Protein 6UKF (pdb70)

B-factor: mean 19.51, std 11.32, range [7.14, 78.08]

Solvent-accessible surface area: 14332 Å² total; per-residue (Å²): 136,76,140,108,90,8,18,81,84,0,16,81,51,0,29,100,60,48,31,132,87,10,18,83,175,75,181,70,89,63,74,26,7,56,0,53,6,62,20,145,35,77,2,60,0,22,10,30,50,38,146,25,82,0,19,66,3,28,0,68,25,42,128,84,112,148,61,5,58,33,12,131,170,31,153,23,146,70,12,71,52,0,100,96,0,30,112,46,0,25,131,51,17,85,94,11,8,131,58,47,100,170,21,96,107,3,93,36,83,75,66,14,5,7,48,1,0,30,73,34,14,113,72,24,61,1,91,9,0,0,0,13,99,74,108,33,6,1,0,4,5,86,53,0,62,61,0,1,69,14,44,1,31,7,59,30,75,77,55,62,63,119,144,7,52,84,141,2,29,75,30,0,80,120,5,0,106,113,53,60,13,78,72,91,29,60,56,72,31,0,72,27,155,68,151,5,102,74,92,161,16,71,21,109,126,49,58,0,20,0,70,60,36,120,69,20,25,96,6,42,4,24,18,98,60,110,70,1,3,0,12,0,47,6,37,18,54,161,123,24,48,128,156,26,44,97,73,2,54,152,38,0,67,53,12,33,90,148

Nearest PDB structures (foldseek):
  6ukh-assembly1_X  TM=9.811E-01  e=8.737E-48  Haemophilus parahaemolyticus
  3prb-assembly1_A  TM=3.326E-01  e=2.145E+00  Methanocaldococcus jannaschii
  7vgk-assembly2_F  TM=1.857E-01  e=3.018E+00  Lacticaseibacillus rhamnosus
  4mlo-assembly1_A  TM=2.656E-01  e=9.974E+00  Vibrio cholerae
  4fah-assembly1_A  TM=1.376E-01  e=8.901E+00  Pseudaminobacter salicylatoxidans

Foldseek 3Di:
DDVVVQVVVVQVCCCVPPNNQWDQDDDDDDLAERIWRHDPLIFGEHEDEQKHWQDKFFWDQDVVLQFTDGDPPTDDDDDVLNVVQRVQCSVVSVVPVPAAQVWDWRPDPQVSVLVVRLVSNVSSRHQWYWYDPPHIFIFGSVCVVLWKRKTKTKHWDFDFKAFDDPVCVVFVVVQCVVVVFDWDDDHQWIAGPDDQAQNWTDGPPWIKGWHDDDHTITIITGGPDTTIMIIMIIGTDPDRDVVNRVVRVVVVVVSSVD

Radius of gyration: 21.95 Å; Cα contacts (8 Å, |Δi|>4): 478; chains: 1; bounding box: 61×45×46 Å

Structure (mmCIF, N/CA/C/O backbone):
data_6UKF
#
_entry.id   6UKF
#
_cell.length_a   61.018
_cell.length_b   37.317
_cell.length_c   69.027
_cell.angle_alpha   90.000
_cell.angle_beta   109.768
_cell.angle_gamma   90.000
#
_symmetry.space_group_name_H-M   'P 1 21 1'
#
loop_
_entity.id
_entity.type
_entity.pdbx_description
1 polymer 'HhaI Restriction Endonuclease'
2 polymer "DNA (5'-D(*TP*CP*CP*AP*AP*GP*CP*GP*CP*AP*AP*CP*G)-3')"
3 polymer "DNA (5'-D(*CP*GP*(5IT)P*TP*GP*CP*GP*CP*TP*(5IT)P*GP*GP*A)-3')"
4 non-polymer 1,2-ETHANEDIOL
5 non-polymer 'ACETATE ION'
6 non-polymer 'PHOSPHATE ION'
7 non-polymer 'CALCIUM ION'
8 water water
#
loop_
_atom_site.group_PDB
_atom_site.id
_atom_site.type_symbol
_atom_site.label_atom_id
_atom_site.label_alt_id
_atom_site.label_comp_id
_atom_site.label_asym_id
_atom_site.label_entity_id
_atom_site.label_seq_id
_atom_site.pdbx_PDB_ins_code
_atom_site.Cartn_x
_atom_site.Cartn_y
_atom_site.Cartn_z
_atom_site.occupancy
_atom_site.B_iso_or_equiv
_atom_site.auth_seq_id
_atom_site.auth_comp_id
_atom_site.auth_asym_id
_atom_site.auth_atom_id
_atom_site.pdbx_PDB_model_num
ATOM 1 N N . MET A 1 1 ? 3.50900 -8.26100 -2.21300 1.000 21.55483 1 MET X N 1
ATOM 2 C CA . MET A 1 1 ? 3.00900 -9.35500 -1.33100 1.000 19.28205 1 MET X CA 1
ATOM 3 C C . MET A 1 1 ? 2.98800 -8.85100 0.10600 1.000 16.72211 1 MET X C 1
ATOM 4 O O . MET A 1 1 ? 3.61700 -7.83900 0.41700 1.000 19.19083 1 MET X O 1
ATOM 20 N N . ASN A 1 2 ? 2.26700 -9.55000 0.98100 1.000 15.09140 2 ASN X N 1
ATOM 21 C CA . ASN A 1 2 ? 2.23000 -9.18100 2.38700 1.000 13.62654 2 ASN X CA 1
ATOM 22 C C . ASN A 1 2 ? 3.37500 -9.87200 3.12600 1.000 12.06457 2 ASN X C 1
ATOM 23 O O . ASN A 1 2 ? 4.12200 -10.67500 2.56100 1.000 11.79888 2 ASN X O 1
ATOM 34 N N . TRP A 1 3 ? 3.52100 -9.55900 4.41300 1.000 11.00113 3 TRP X N 1
ATOM 35 C CA . TRP A 1 3 ? 4.69500 -10.03300 5.13500 1.000 10.75487 3 TRP X CA 1
ATOM 36 C C . TRP A 1 3 ? 4.66200 -11.54000 5.35500 1.000 10.38401 3 TRP X C 1
ATOM 37 O O . TRP A 1 3 ? 5.72000 -12.17300 5.42500 1.000 10.97333 3 TRP X O 1
ATOM 58 N N . LYS A 1 4 ? 3.47300 -12.13600 5.46300 1.000 11.08367 4 LYS X N 1
ATOM 59 C CA . LYS A 1 4 ? 3.40300 -13.58800 5.60300 1.000 12.25262 4 LYS X CA 1
ATOM 60 C C . LYS A 1 4 ? 3.87400 -14.27500 4.32800 1.000 11.40265 4 LYS X C 1
ATOM 61 O O . LYS A 1 4 ? 4.65400 -15.23300 4.37600 1.000 13.37781 4 LYS X O 1
ATOM 74 N N . GLU A 1 5 ? 3.41200 -13.79000 3.17400 1.000 12.06952 5 GLU X N 1
ATOM 75 C CA . GLU A 1 5 ? 3.88200 -14.32000 1.89900 1.000 12.03223 5 GLU X CA 1
ATOM 76 C C . GLU A 1 5 ? 5.37800 -14.08800 1.73400 1.000 11.40933 5 GLU X C 1
ATOM 77 O O . GLU A 1 5 ? 6.08900 -14.93300 1.17700 1.000 12.16431 5 GLU X O 1
ATOM 90 N N . PHE A 1 6 ? 5.87200 -12.94700 2.21800 1.000 11.14682 6 PHE X N 1
ATOM 91 C CA . PHE A 1 6 ? 7.29600 -12.64900 2.11500 1.000 11.41352 6 PHE X CA 1
ATOM 92 C C . PHE A 1 6 ? 8.13100 -13.64800 2.90500 1.000 11.10426 6 PHE X C 1
ATOM 93 O O . PHE A 1 6 ? 9.18500 -14.09500 2.43900 1.000 11.42008 6 PHE X O 1
ATOM 110 N N . GLU A 1 7 ? 7.68400 -14.00400 4.10900 1.000 10.97429 7 GLU X N 1
ATOM 111 C CA . GLU A 1 7 ? 8.44400 -14.95500 4.91400 1.000 11.74312 7 GLU X CA 1
ATOM 112 C C . GLU A 1 7 ? 8.48000 -16.33100 4.25700 1.000 11.12143 7 GLU X C 1
ATOM 113 O O . GLU A 1 7 ? 9.51500 -17.00600 4.27600 1.000 12.07275 7 GLU X O 1
ATOM 126 N N . VAL A 1 8 ? 7.37000 -16.75400 3.64900 1.000 11.51302 8 VAL X N 1
ATOM 127 C CA . VAL A 1 8 ? 7.36500 -18.01600 2.91000 1.000 11.84574 8 VAL X CA 1
ATOM 128 C C . VAL A 1 8 ? 8.30800 -17.93100 1.71300 1.000 11.46811 8 VAL X C 1
ATOM 129 O O . VAL A 1 8 ? 9.04600 -18.87700 1.41100 1.000 11.73266 8 VAL X O 1
ATOM 142 N N . PHE A 1 9 ? 8.27700 -16.79900 1.00600 1.000 10.77475 9 PHE X N 1
ATOM 143 C CA . PHE A 1 9 ? 9.19000 -16.53800 -0.10600 1.000 11.23976 9 PHE X CA 1
ATOM 144 C C . PHE A 1 9 ? 10.64300 -16.70600 0.32700 1.000 10.32274 9 PHE X C 1
ATOM 145 O O . PHE A 1 9 ? 11.44400 -17.34000 -0.37300 1.000 12.08168 9 PHE X O 1
ATOM 162 N N . CYS A 1 10 ? 10.99300 -16.17400 1.49800 1.000 10.92003 10 CYS X N 1
ATOM 163 C CA . CYS A 1 10 ? 12.36500 -16.27600 1.98800 1.000 10.30730 10 CYS X CA 1
ATOM 164 C C . CYS A 1 10 ? 12.72400 -17.71200 2.35600 1.000 10.13887 10 CYS X C 1
ATOM 165 O O . CYS A 1 10 ? 13.81400 -18.19200 2.02500 1.000 10.72141 10 CYS X O 1
ATOM 173 N N . VAL A 1 11 ? 11.83000 -18.40600 3.06500 1.000 10.56973 11 VAL X N 1
ATOM 174 C CA . VAL A 1 11 ? 12.12100 -19.77700 3.48500 1.000 11.39022 11 VAL X CA 1
ATOM 175 C C . VAL A 1 11 ? 12.26200 -20.68300 2.27100 1.000 11.57940 11 VAL X C 1
ATOM 176 O O . VAL A 1 11 ? 13.15600 -21.53700 2.21100 1.000 11.64644 11 VAL X O 1
ATOM 189 N N . THR A 1 12 ? 11.37800 -20.51500 1.28700 1.000 12.13762 12 THR X N 1
ATOM 190 C CA . THR A 1 12 ? 11.45500 -21.32100 0.07500 1.000 12.06619 12 THR X CA 1
ATOM 191 C C . THR A 1 12 ? 12.78400 -21.10900 -0.63500 1.000 11.66503 12 THR X C 1
ATOM 192 O O . THR A 1 12 ? 13.40900 -22.06700 -1.10600 1.000 12.22606 12 THR X O 1
ATOM 203 N N . TYR A 1 13 ? 13.23500 -19.85700 -0.71600 1.000 11.29539 13 TYR X N 1
ATOM 204 C CA . TYR A 1 13 ? 14.51900 -19.57000 -1.34300 1.000 11.21213 13 TYR X CA 1
ATOM 205 C C . TYR A 1 13 ? 15.65700 -20.25300 -0.59800 1.000 10.44897 13 TYR X C 1
ATOM 206 O O . TYR A 1 13 ? 16.54200 -20.86200 -1.21100 1.000 10.81139 13 TYR X O 1
ATOM 224 N N . LEU A 1 14 ? 15.66200 -20.14800 0.73100 1.000 9.94545 14 LEU X N 1
ATOM 225 C CA . LEU A 1 14 ? 16.74100 -20.74400 1.51100 1.000 9.55675 14 LEU X CA 1
ATOM 226 C C . LEU A 1 14 ? 16.80700 -22.24900 1.29400 1.000 9.24214 14 LEU X C 1
ATOM 227 O O . LEU A 1 14 ? 17.88500 -22.81000 1.07400 1.000 9.89104 14 LEU X O 1
ATOM 243 N N . ASN A 1 15 ? 15.65800 -22.92000 1.35300 1.000 9.80776 15 ASN X N 1
ATOM 244 C CA . ASN A 1 15 ? 15.65200 -24.37200 1.22500 1.000 10.00538 15 ASN X CA 1
ATOM 245 C C . ASN A 1 15 ? 16.07500 -24.81700 -0.17000 1.000 10.37093 15 ASN X C 1
ATOM 246 O O . ASN A 1 15 ? 16.80400 -25.80500 -0.31300 1.000 12.59506 15 ASN X O 1
ATOM 257 N N . LYS A 1 16 ? 15.64400 -24.10700 -1.21400 1.000 10.75461 16 LYS X N 1
ATOM 258 C CA . LYS A 1 16 ? 16.01200 -24.52300 -2.56400 1.000 12.52368 16 LYS X CA 1
ATOM 259 C C . LYS A 1 16 ? 17.46400 -24.18700 -2.88700 1.000 12.24002 16 LYS X C 1
ATOM 260 O O . LYS A 1 16 ? 18.08700 -24.86900 -3.70700 1.000 12.95959 16 LYS X O 1
ATOM 267 N N . THR A 1 17 ? 18.01700 -23.15100 -2.25900 1.000 11.30742 17 THR X N 1
ATOM 268 C CA . THR A 1 17 ? 19.37500 -22.71700 -2.56200 1.000 12.02835 17 THR X CA 1
ATOM 269 C C . THR A 1 17 ? 20.41700 -23.46200 -1.74000 1.000 11.92020 17 THR X C 1
ATOM 270 O O . THR A 1 17 ? 21.48100 -23.81600 -2.26000 1.000 13.16946 17 THR X O 1
ATOM 281 N N . TYR A 1 18 ? 20.13200 -23.70400 -0.46200 1.000 11.37047 18 TYR X N 1
ATOM 282 C CA . TYR A 1 18 ? 21.12100 -24.22400 0.46800 1.000 12.10508 18 TYR X CA 1
ATOM 283 C C . TYR A 1 18 ? 20.75000 -25.57200 1.05700 1.000 14.02286 18 TYR X C 1
ATOM 284 O O . TYR A 1 18 ? 21.49900 -26.09000 1.89300 1.000 18.31184 18 TYR X O 1
ATOM 302 N N . GLY A 1 19 ? 19.64300 -26.16200 0.63400 1.000 12.67819 19 GLY X N 1
ATOM 303 C CA . GLY A 1 19 ? 19.22000 -27.44100 1.15400 1.000 13.85905 19 GLY X CA 1
ATOM 304 C C . GLY A 1 19 ? 18.10900 -27.29900 2.17800 1.000 12.31038 19 GLY X C 1
ATOM 305 O O . GLY A 1 19 ? 17.89800 -26.24300 2.77900 1.000 11.07608 19 GLY X O 1
ATOM 309 N N . ASN A 1 20 ? 17.39700 -28.40500 2.38700 1.000 12.48353 20 ASN X N 1
ATOM 310 C CA . ASN A 1 20 ? 16.17800 -28.41300 3.19400 1.000 12.75551 20 ASN X CA 1
ATOM 311 C C . ASN A 1 20 ? 16.54500 -28.46600 4.67700 1.000 12.35363 20 ASN X C 1
ATOM 312 O O . ASN A 1 20 ? 16.39800 -29.48000 5.36300 1.000 14.76353 20 ASN X O 1
ATOM 323 N N . LYS A 1 21 ? 17.02600 -27.32100 5.17000 1.000 11.50512 21 LYS X N 1
ATOM 324 C CA . LYS A 1 21 ? 17.49700 -27.18700 6.54200 1.000 11.34956 21 LYS X CA 1
ATOM 325 C C . LYS A 1 21 ? 16.87100 -26.00200 7.26300 1.000 10.78720 21 LYS X C 1
ATOM 326 O O . LYS A 1 21 ? 17.29600 -25.67900 8.37800 1.000 13.63254 21 LYS X O 1
ATOM 332 N N . PHE A 1 22 ? 15.87700 -25.35000 6.67200 1.000 9.89600 22 PHE X N 1
ATOM 333 C CA . PHE A 1 22 ? 15.34100 -24.10000 7.20100 1.000 9.77903 22 PHE X CA 1
ATOM 334 C C . PHE A 1 22 ? 13.87400 -24.29800 7.54600 1.000 11.07983 22 PHE X C 1
ATOM 335 O O . PHE A 1 22 ? 13.02800 -24.42600 6.65600 1.000 14.24313 22 PHE X O 1
ATOM 352 N N . ALA A 1 23 ? 13.58800 -24.33000 8.84300 1.000 10.71468 23 ALA X N 1
ATOM 353 C CA . ALA A 1 23 ? 12.26600 -24.65300 9.35500 1.000 11.55309 23 ALA X CA 1
ATOM 354 C C . ALA A 1 23 ? 11.49500 -23.38400 9.69000 1.000 12.27549 23 ALA X C 1
ATOM 355 O O . ALA A 1 23 ? 12.03200 -22.46400 10.31700 1.000 12.86281 23 ALA X O 1
ATOM 357 N N . LYS A 1 24 ? 10.23800 -23.33900 9.25700 1.000 13.29230 24 LYS X N 1
ATOM 358 C CA . LYS A 1 24 ? 9.27800 -22.31600 9.67900 1.000 15.92086 24 LYS X CA 1
ATOM 359 C C . LYS A 1 24 ? 7.99200 -23.09200 9.95800 1.000 17.08546 24 LYS X C 1
ATOM 360 O O . LYS A 1 24 ? 7.14000 -23.24000 9.07800 1.000 20.04492 24 LYS X O 1
ATOM 379 N N . LYS A 1 25 ? 7.86300 -23.59300 11.18200 1.000 15.20107 25 LYS X N 1
ATOM 380 C CA . LYS A 1 25 ? 6.76700 -24.48500 11.52900 1.000 15.91924 25 LYS X CA 1
ATOM 381 C C . LYS A 1 25 ? 6.73200 -24.62200 13.04200 1.000 16.69433 25 LYS X C 1
ATOM 382 O O . LYS A 1 25 ? 7.72000 -24.35100 13.73000 1.000 17.52683 25 LYS X O 1
ATOM 401 N N . GLY A 1 26 ? 5.58200 -25.04900 13.54900 1.000 15.98050 26 GLY X N 1
ATOM 402 C CA . GLY A 1 26 ? 5.38300 -25.13900 14.97800 1.000 15.18041 26 GLY X CA 1
ATOM 403 C C . GLY A 1 26 ? 5.12000 -23.78200 15.59800 1.000 14.97829 26 GLY X C 1
ATOM 404 O O . GLY A 1 26 ? 5.07400 -22.74600 14.93400 1.000 17.63800 26 GLY X O 1
ATOM 408 N N . GLU A 1 27 ? 4.93800 -23.79800 16.91400 1.000 17.17653 27 GLU X N 1
ATOM 409 C CA . GLU A 1 27 ? 4.71200 -22.56300 17.64700 1.000 21.16597 27 GLU X CA 1
ATOM 410 C C . GLU A 1 27 ? 5.96400 -21.69600 17.64400 1.000 22.50326 27 GLU X C 1
ATOM 411 O O . GLU A 1 27 ? 7.09400 -22.19200 17.65000 1.000 22.09140 27 GLU X O 1
ATOM 417 N N . SER A 1 28 ? 5.75000 -20.38600 17.63500 1.000 26.87009 28 SER X N 1
ATOM 418 C CA . SER A 1 28 ? 6.81100 -19.40200 17.78000 1.000 33.83165 28 SER X CA 1
ATOM 419 C C . SER A 1 28 ? 6.66400 -18.67500 19.11100 1.000 39.01114 28 SER X C 1
ATOM 420 O O . SER A 1 28 ? 5.70400 -18.87400 19.85900 1.000 41.12308 28 SER X O 1
ATOM 423 N N . ASP A 1 29 ? 7.64700 -17.83000 19.40300 1.000 41.30456 29 ASP X N 1
ATOM 424 C CA . ASP A 1 29 ? 7.56600 -16.91800 20.53600 1.000 43.85038 29 ASP X CA 1
ATOM 425 C C . ASP A 1 29 ? 8.60900 -15.82600 20.34500 1.000 44.01522 29 ASP X C 1
ATOM 426 O O . ASP A 1 29 ? 9.47000 -15.90900 19.46600 1.000 44.04789 29 ASP X O 1
ATOM 431 N N . SER A 1 30 ? 8.52200 -14.79700 21.18900 1.000 43.62405 30 SER X N 1
ATOM 432 C CA . SER A 1 30 ? 9.33100 -13.60100 20.98200 1.000 43.44441 30 SER X CA 1
ATOM 433 C C . SER A 1 30 ? 10.80900 -13.81900 21.28300 1.000 44.48481 30 SER X C 1
ATOM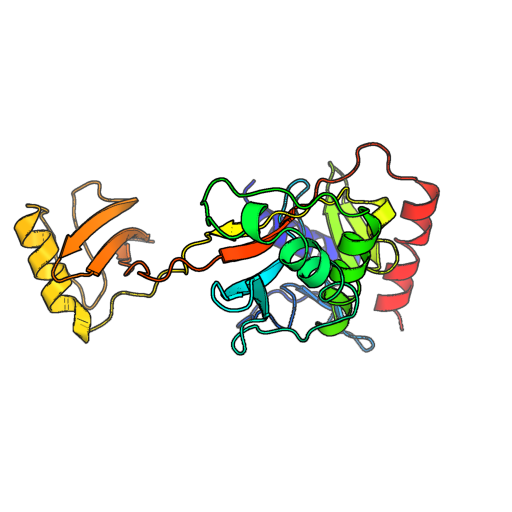 434 O O . SER A 1 30 ? 11.64000 -13.02800 20.82700 1.000 44.21075 30 SER X O 1
ATOM 437 N N . THR A 1 31 ? 11.15600 -14.85900 22.04000 1.000 44.37330 31 THR X N 1
ATOM 438 C CA . THR A 1 31 ? 12.55000 -15.12300 22.37400 1.000 45.85295 31 THR X CA 1
ATOM 439 C C . THR A 1 31 ? 13.33100 -15.72100 21.21300 1.000 46.53349 31 THR X C 1
ATOM 440 O O . THR A 1 31 ? 14.55100 -15.87500 21.32400 1.000 46.36777 31 THR X O 1
ATOM 444 N N . THR A 1 32 ? 12.66600 -16.07000 20.11400 1.000 47.44787 32 THR X N 1
ATOM 445 C CA . THR A 1 32 ? 13.33100 -16.60700 18.93600 1.000 48.40881 32 THR X CA 1
ATOM 446 C C . THR A 1 32 ? 12.74700 -15.92000 17.70600 1.000 48.92656 32 THR X C 1
ATOM 447 O O . THR A 1 32 ? 11.84600 -15.08200 17.81200 1.000 47.94389 32 THR X O 1
ATOM 449 N N . SER A 1 33 ? 13.26400 -16.27100 16.52900 1.000 48.01897 33 SER X N 1
ATOM 450 C CA . SER A 1 33 ? 12.81300 -15.71200 15.25300 1.000 46.70032 33 SER X CA 1
ATOM 451 C C . SER A 1 33 ? 11.66100 -16.54100 14.69900 1.000 44.30801 33 SER X C 1
ATOM 452 O O . SER A 1 33 ? 10.85400 -17.05500 15.48200 1.000 46.88322 33 SER X O 1
ATOM 454 N N . ASP A 1 34 ? 11.54000 -16.63100 13.36100 1.000 40.29618 34 ASP X N 1
ATOM 455 C CA . ASP A 1 34 ? 10.50500 -17.42000 12.70600 1.000 37.93985 34 ASP X CA 1
ATOM 456 C C . ASP A 1 34 ? 11.10400 -18.49700 11.81500 1.000 30.46694 34 ASP X C 1
ATOM 457 O O . ASP A 1 34 ? 10.41200 -19.48100 11.49800 1.000 34.32372 34 ASP X O 1
ATOM 463 N N . ILE A 1 35 ? 12.37900 -18.35300 11.43300 1.000 23.45357 35 ILE X N 1
ATOM 464 C CA . ILE A 1 35 ? 13.09100 -19.31500 10.58800 1.000 14.80271 35 ILE X CA 1
ATOM 465 C C . ILE A 1 35 ? 14.29300 -19.86000 11.35900 1.000 13.40071 35 ILE X C 1
ATOM 466 O O . ILE A 1 35 ? 15.13500 -19.07900 11.82000 1.000 15.53607 35 ILE X O 1
ATOM 471 N N . LEU A 1 36 ? 14.36400 -21.19300 11.49800 1.000 9.78603 36 LEU X N 1
ATOM 472 C CA . LEU A 1 36 ? 15.43300 -21.88900 12.20500 1.000 9.31263 36 LEU X CA 1
ATOM 473 C C . LEU A 1 36 ? 16.25800 -22.69600 11.21400 1.000 9.29463 36 LEU X C 1
ATOM 474 O O . LEU A 1 36 ? 15.71500 -23.51400 10.46500 1.000 10.49803 36 LEU X O 1
ATOM 490 N N . PHE A 1 37 ? 17.56600 -22.46600 11.21800 1.000 8.89307 37 PHE X N 1
ATOM 491 C CA . PHE A 1 37 ? 18.49400 -23.35600 10.53600 1.000 8.85790 37 PHE X CA 1
ATOM 492 C C . PHE A 1 37 ? 18.77300 -24.54000 11.45500 1.000 9.09121 37 PHE X C 1
ATOM 493 O O . PHE A 1 37 ? 19.25200 -24.35700 12.57900 1.000 9.94817 37 PHE X O 1
ATOM 510 N N . THR A 1 38 ? 18.48000 -25.74800 10.97700 1.000 9.44237 38 THR X N 1
ATOM 511 C CA . THR A 1 38 ? 18.44400 -26.95500 11.80500 1.000 10.60196 38 THR X CA 1
ATOM 512 C C . THR A 1 38 ? 19.67100 -27.84200 11.62000 1.000 11.42351 38 THR X C 1
ATOM 513 O O . THR A 1 38 ? 19.55900 -29.07200 11.63800 1.000 13.71365 38 THR X O 1
ATOM 524 N N . GLY A 1 39 ? 20.85200 -27.25700 11.45400 1.000 11.31798 39 GLY X N 1
ATOM 525 C CA . GLY A 1 39 ? 22.08000 -28.00300 11.29400 1.000 10.29611 39 GLY X CA 1
ATOM 526 C C . GLY A 1 39 ? 22.87100 -28.12100 12.58200 1.000 9.77173 39 GLY X C 1
ATOM 527 O O . GLY A 1 39 ? 22.35100 -27.93600 13.68800 1.000 9.83753 39 GLY X O 1
ATOM 531 N N . ASN A 1 40 ? 24.16100 -28.43900 12.43200 1.000 9.99746 40 ASN X N 1
ATOM 532 C CA . ASN A 1 40 ? 25.03000 -28.63000 13.58900 1.000 10.40530 40 ASN X CA 1
ATOM 533 C C . ASN A 1 40 ? 25.41700 -27.31700 14.24900 1.000 10.15115 40 ASN X C 1
ATOM 534 O O . ASN A 1 40 ? 25.86800 -27.32500 15.40000 1.000 12.09110 40 ASN X O 1
ATOM 545 N N . ASN A 1 41 ? 25.26600 -26.20200 13.53900 1.000 9.87017 41 ASN X N 1
ATOM 546 C CA . ASN A 1 41 ? 25.47400 -24.85900 14.06900 1.000 10.24085 41 ASN X CA 1
ATOM 547 C C . ASN A 1 41 ? 24.13900 -24.13200 13.95600 1.000 9.47344 41 ASN X C 1
ATOM 548 O O . ASN A 1 41 ? 23.95900 -23.27200 13.08400 1.000 10.44994 41 ASN X O 1
ATOM 559 N N . PRO A 1 42 ? 23.17400 -24.46800 14.80800 1.000 9.49133 42 PRO X N 1
ATOM 560 C CA . PRO A 1 42 ? 21.82400 -23.92900 14.63200 1.000 9.35491 42 PRO X CA 1
ATOM 561 C C . PRO A 1 42 ? 21.75600 -22.45900 14.99600 1.000 9.18071 42 PRO X C 1
ATOM 562 O O . PRO A 1 42 ? 22.47200 -21.97300 15.87400 1.000 10.05496 42 PRO X O 1
ATOM 573 N N . PHE A 1 43 ? 20.87100 -21.74900 14.30800 1.000 8.38457 43 PHE X N 1
ATOM 574 C CA . PHE A 1 43 ? 20.61700 -20.35300 14.62200 1.000 8.46717 43 PHE X CA 1
ATOM 575 C C . PHE A 1 43 ? 19.32600 -19.94700 13.93700 1.000 8.17812 43 PHE X C 1
ATOM 576 O O . PHE A 1 43 ? 18.86300 -20.60400 13.00000 1.000 8.89959 43 PHE X O 1
ATOM 593 N N . TYR A 1 44 ? 18.75000 -18.85500 14.42100 1.000 8.90289 44 TYR X N 1
ATOM 594 C CA . TYR A 1 44 ? 17.55800 -18.29600 13.81300 1.000 9.35492 44 TYR X CA 1
ATOM 595 C C . TYR A 1 44 ? 17.93600 -17.23400 12.78800 1.000 9.13831 44 TYR X C 1
ATOM 596 O O . TYR A 1 44 ? 18.97800 -16.57600 12.88800 1.000 8.87751 44 TYR X O 1
ATOM 614 N N . ILE A 1 45 ? 17.07500 -17.09700 11.78400 1.000 10.50465 45 ILE X N 1
ATOM 615 C CA . ILE A 1 45 ? 17.20900 -16.11300 10.71900 1.000 10.77178 45 ILE X CA 1
ATOM 616 C C . ILE A 1 45 ? 15.95100 -15.26000 10.74800 1.000 10.46086 45 ILE X C 1
ATOM 617 O O . ILE A 1 45 ? 14.83600 -15.79300 10.75300 1.000 14.02258 45 ILE X O 1
ATOM 633 N N . GLU A 1 46 ? 16.12500 -13.94800 10.78300 1.000 8.89605 46 GLU X N 1
ATOM 634 C CA A GLU A 1 46 ? 15.01300 -13.01100 10.79900 0.380 9.08596 46 GLU X CA 1
ATOM 635 C CA B GLU A 1 46 ? 15.00900 -13.01300 10.79900 0.620 9.46729 46 GLU X CA 1
ATOM 636 C C . GLU A 1 46 ? 14.75600 -12.52400 9.38000 1.000 8.83259 46 GLU X C 1
ATOM 637 O O . GLU A 1 46 ? 15.64700 -11.94700 8.75000 1.000 9.94209 46 GLU X O 1
ATOM 659 N N . ALA A 1 47 ? 13.54400 -12.75200 8.88200 1.000 9.27914 47 ALA X N 1
ATOM 660 C CA . ALA A 1 47 ? 13.13000 -12.20000 7.60200 1.000 9.29440 47 ALA X CA 1
ATOM 661 C C . ALA A 1 47 ? 12.52300 -10.82500 7.85500 1.000 10.65538 47 ALA X C 1
ATOM 662 O O . ALA A 1 47 ? 11.70800 -10.65500 8.76800 1.000 12.87901 47 ALA X O 1
ATOM 669 N N . LYS A 1 48 ? 12.94200 -9.84100 7.06600 1.000 8.64184 48 LYS X N 1
ATOM 670 C CA . LYS A 1 48 ? 12.42200 -8.48700 7.18500 1.000 10.03352 48 LYS X CA 1
ATOM 671 C C . LYS A 1 48 ? 12.11400 -7.95300 5.79900 1.000 8.72446 48 LYS X C 1
ATOM 672 O O . LYS A 1 48 ? 12.95100 -8.04300 4.89600 1.000 9.50477 48 LYS X O 1
ATOM 691 N N . MET A 1 49 ? 10.92300 -7.38700 5.63900 1.000 9.16193 49 MET X N 1
ATOM 692 C CA . MET A 1 49 ? 10.61900 -6.66000 4.42400 1.000 8.99778 49 MET X CA 1
ATOM 693 C C . MET A 1 49 ? 11.40800 -5.35400 4.40600 1.000 9.10798 49 MET X C 1
ATOM 694 O O . MET A 1 49 ? 11.93900 -4.92100 5.43300 1.000 8.94340 49 MET X O 1
ATOM 708 N N . PRO A 1 50 ? 11.51500 -4.71600 3.24100 1.000 9.49028 50 PRO X N 1
ATOM 709 C CA . PRO A 1 50 ? 12.29500 -3.47100 3.16500 1.000 10.08215 50 PRO X CA 1
ATOM 710 C C . PRO A 1 50 ? 11.87000 -2.40200 4.15600 1.000 9.51193 50 PRO X C 1
ATOM 711 O O . PRO A 1 50 ? 12.72400 -1.63900 4.61800 1.000 10.74776 50 PRO X O 1
ATOM 722 N N . HIS A 1 51 ? 10.58500 -2.31200 4.49200 1.000 9.03138 51 HIS X N 1
ATOM 723 C CA . HIS A 1 51 ? 10.08800 -1.37100 5.49300 1.000 9.29572 51 HIS X CA 1
ATOM 724 C C . HIS A 1 51 ? 9.42300 -2.18600 6.59100 1.000 9.32263 51 HIS X C 1
ATOM 725 O O . HIS A 1 51 ? 8.32300 -2.71500 6.40000 1.000 10.06499 51 HIS X O 1
ATOM 740 N N . SER A 1 52 ? 10.09300 -2.28900 7.73500 1.000 8.34581 52 SER X N 1
ATOM 741 C CA A SER A 1 52 ? 9.61000 -3.12500 8.81900 0.170 9.30402 52 SER X CA 1
ATOM 742 C CA B SER A 1 52 ? 9.67500 -3.15700 8.82000 0.830 8.23865 52 SER X CA 1
ATOM 743 C C . SER A 1 52 ? 9.90900 -2.45500 10.14900 1.000 7.45687 52 SER X C 1
ATOM 744 O O . SER A 1 52 ? 10.54200 -1.39900 10.21900 1.000 8.59668 52 SER X O 1
ATOM 759 N N . GLN A 1 53 ? 9.40600 -3.06900 11.20900 1.000 8.29638 53 GLN X N 1
ATOM 760 C CA . GLN A 1 53 ? 9.78000 -2.72400 12.57000 1.000 7.98824 53 GLN X CA 1
ATOM 761 C C . GLN A 1 53 ? 10.71400 -3.81500 13.08200 1.000 8.12890 53 GLN X C 1
ATOM 762 O O . GLN A 1 53 ? 10.91700 -4.83700 12.42300 1.000 9.52399 53 GLN X O 1
ATOM 776 N N . CYS A 1 54 ? 11.41600 -3.51700 14.16800 1.000 8.23442 54 CYS X N 1
ATOM 777 C CA . CYS A 1 54 ? 12.56800 -4.33600 14.52200 1.000 8.39740 54 CYS X CA 1
ATOM 778 C C . CYS A 1 54 ? 12.84200 -4.38000 16.02600 1.000 8.22913 54 CYS X C 1
ATOM 779 O O . CYS A 1 54 ? 13.97300 -4.18100 16.47100 1.000 9.72746 54 CYS X O 1
ATOM 787 N N . GLY A 1 55 ? 11.81300 -4.60800 16.83100 1.000 8.38581 55 GLY X N 1
ATOM 788 C CA . GLY A 1 55 ? 11.98700 -4.76400 18.26000 1.000 8.69317 55 GLY X CA 1
ATOM 789 C C . GLY A 1 55 ? 11.38200 -3.60500 19.04400 1.000 7.52687 55 GLY X C 1
ATOM 790 O O . GLY A 1 55 ? 11.13400 -2.51700 18.51800 1.000 7.93783 55 GLY X O 1
ATOM 794 N N . GLN A 1 56 ? 11.15000 -3.85600 20.33400 1.000 7.87241 56 GLN X N 1
ATOM 795 C CA . GLN A 1 56 ? 10.49500 -2.87400 21.18800 1.000 7.85172 56 GLN X CA 1
ATOM 796 C C . GLN A 1 56 ? 10.75400 -3.19500 22.65400 1.000 8.08872 56 GLN X C 1
ATOM 797 O O . GLN A 1 56 ? 11.21500 -4.28200 23.00300 1.000 8.48995 56 GLN X O 1
ATOM 811 N N . PHE A 1 57 ? 10.42200 -2.22900 23.51200 1.000 8.49198 57 PHE X N 1
ATOM 812 C CA . PHE A 1 57 ? 10.29500 -2.46400 24.94600 1.000 8.07366 57 PHE X CA 1
ATOM 813 C C . PHE A 1 57 ? 9.35000 -1.41800 25.53100 1.000 7.94646 57 PHE X C 1
ATOM 814 O O . PHE A 1 57 ? 9.36500 -0.25800 25.11400 1.000 8.37397 57 PHE X O 1
ATOM 831 N N . VAL A 1 58 ? 8.52600 -1.83900 26.49000 1.000 8.50601 58 VAL X N 1
ATOM 832 C CA . VAL A 1 58 ? 7.56400 -0.94000 27.11900 1.000 8.97932 58 VAL X CA 1
ATOM 833 C C . VAL A 1 58 ? 8.25200 -0.12000 28.20100 1.000 9.04531 58 VAL X C 1
ATOM 834 O O . VAL A 1 58 ? 9.03200 -0.64500 29.00600 1.000 9.60191 58 VAL X O 1
ATOM 847 N N . LEU A 1 59 ? 7.96500 1.18000 28.21900 1.000 9.04149 59 LEU X N 1
ATOM 848 C CA . LEU A 1 59 ? 8.39800 2.07100 29.28500 1.000 9.20258 59 LEU X CA 1
ATOM 849 C C . LEU A 1 59 ? 7.17100 2.70100 29.92400 1.000 9.85888 59 LEU X C 1
ATOM 850 O O . LEU A 1 59 ? 6.24000 3.11400 29.22400 1.000 10.70028 59 LEU X O 1
ATOM 866 N N . ILE A 1 60 ? 7.17700 2.78200 31.24700 1.000 11.15319 60 ILE X N 1
ATOM 867 C CA . ILE A 1 60 ? 6.06800 3.33200 32.01900 1.000 12.51673 60 ILE X CA 1
ATOM 868 C C . ILE A 1 60 ? 6.49600 4.70100 32.53900 1.000 12.58564 60 ILE X C 1
ATOM 869 O O . ILE A 1 60 ? 7.51600 4.79800 33.23400 1.000 13.83010 60 ILE X O 1
ATOM 885 N N . PRO A 1 61 ? 5.76900 5.77700 32.23100 1.000 12.59573 61 PRO X N 1
ATOM 886 C CA . PRO A 1 61 ? 6.14200 7.08800 32.77900 1.000 13.01833 61 PRO X CA 1
ATOM 887 C C . PRO A 1 61 ? 5.90100 7.13400 34.28100 1.000 13.55741 61 PRO X C 1
ATOM 888 O O . PRO A 1 61 ? 4.83100 6.75800 34.76600 1.000 16.98463 61 PRO X O 1
ATOM 899 N N . ASN A 1 62 ? 6.91100 7.58100 35.01600 1.000 13.96609 62 ASN X N 1
ATOM 900 C CA . ASN A 1 62 ? 6.80300 7.82000 36.45100 1.000 13.99594 62 ASN X CA 1
ATOM 901 C C . ASN A 1 62 ? 6.75400 9.33400 36.63300 1.000 13.46376 62 ASN X C 1
ATOM 902 O O . ASN A 1 62 ? 7.78800 10.00700 36.60800 1.000 13.96590 62 ASN X O 1
ATOM 913 N N . ARG A 1 63 ? 5.54400 9.86400 36.80200 1.000 14.92473 63 ARG X N 1
ATOM 914 C CA . ARG A 1 63 ? 5.33800 11.30500 36.85000 1.000 17.21635 63 ARG X CA 1
ATOM 915 C C . ARG A 1 63 ? 5.73200 11.91200 38.18700 1.000 18.07540 63 ARG X C 1
ATOM 916 O O . ARG A 1 63 ? 5.87100 13.13700 38.27800 1.000 23.39165 63 ARG X O 1
ATOM 937 N N . ALA A 1 64 ? 5.92200 11.08900 39.21900 1.000 16.96127 64 ALA X N 1
ATOM 938 C CA . ALA A 1 64 ? 6.42000 11.59500 40.49100 1.000 17.18902 64 ALA X CA 1
ATOM 939 C C . ALA A 1 64 ? 7.93500 11.75200 40.48000 1.000 16.90224 64 ALA X C 1
ATOM 940 O O . ALA A 1 64 ? 8.46500 12.68300 41.09600 1.000 18.60443 64 ALA X O 1
ATOM 947 N N . GLU A 1 65 ? 8.64500 10.85600 39.79400 1.000 14.63439 65 GLU X N 1
ATOM 948 C CA . GLU A 1 65 ? 10.09900 10.89800 39.70900 1.000 14.85358 65 GLU X CA 1
ATOM 949 C C . GLU A 1 65 ? 10.59900 11.48600 38.39600 1.000 14.83021 65 GLU X C 1
ATOM 950 O O . GLU A 1 65 ? 11.80900 11.65700 38.23100 1.000 15.78532 65 GLU X O 1
ATOM 963 N N . TYR A 1 66 ? 9.70300 11.79900 37.46200 1.000 13.69143 66 TYR X N 1
ATOM 964 C CA . TYR A 1 66 ? 10.08200 12.40300 36.18600 1.000 14.57209 66 TYR X CA 1
ATOM 965 C C . TYR A 1 66 ? 11.09900 11.54000 35.44200 1.000 13.13549 66 TYR X C 1
ATOM 966 O O . TYR A 1 66 ? 12.11000 12.02300 34.92900 1.000 14.37963 66 TYR X O 1
ATOM 984 N N . LYS A 1 67 ? 10.81600 10.24200 35.38100 1.000 11.90117 67 LYS X N 1
ATOM 985 C CA . LYS A 1 67 ? 11.66700 9.31100 34.65800 1.000 12.61461 67 LYS X CA 1
ATOM 986 C C . LYS A 1 67 ? 10.80800 8.16600 34.14500 1.000 11.90563 67 LYS X C 1
ATOM 987 O O . LYS A 1 67 ? 9.65300 7.99400 34.54300 1.000 12.64593 67 LYS X O 1
ATOM 997 N N . PHE A 1 68 ? 11.38900 7.38400 33.24600 1.000 11.65343 68 PHE X N 1
ATOM 998 C CA . PHE A 1 68 ? 10.71300 6.23600 32.66500 1.000 12.28221 68 PHE X CA 1
ATOM 999 C C . PHE A 1 68 ? 11.22100 4.95900 33.31100 1.000 13.41790 68 PHE X C 1
ATOM 1000 O O . PHE A 1 68 ? 12.43200 4.78000 33.48200 1.000 16.24765 68 PHE X O 1
ATOM 1017 N N . ASP A 1 69 ? 10.29000 4.09300 33.69100 1.000 12.45928 69 ASP X N 1
ATOM 1018 C CA . ASP A 1 69 ? 10.61300 2.80400 34.27500 1.000 13.18557 69 ASP X CA 1
ATOM 1019 C C . ASP A 1 69 ? 10.46500 1.71600 33.22200 1.000 12.51114 69 ASP X C 1
ATOM 1020 O O . ASP A 1 69 ? 9.49700 1.69800 32.45600 1.000 12.80489 69 ASP X O 1
ATOM 1030 N N . TYR A 1 70 ? 11.43800 0.81700 33.18900 1.000 11.71369 70 TYR X N 1
ATOM 1031 C CA . TYR A 1 70 ? 11.36500 -0.34400 32.31800 1.000 11.59452 70 TYR X CA 1
ATOM 1032 C C . TYR A 1 70 ? 10.30700 -1.29500 32.85800 1.000 12.06552 70 TYR X C 1
ATOM 1033 O O . TYR A 1 70 ? 10.33100 -1.65200 34.03800 1.000 13.93944 70 TYR X O 1
ATOM 1051 N N . SER A 1 71 ? 9.36700 -1.69500 32.01000 1.000 10.73144 71 SER X N 1
ATOM 1052 C CA . SER A 1 71 ? 8.29100 -2.55300 32.48300 1.000 12.34399 71 SER X CA 1
ATOM 1053 C C . SER A 1 71 ? 8.87500 -3.86000 33.00900 1.000 12.59333 71 SER X C 1
ATOM 1054 O O . SER A 1 71 ? 9.63900 -4.52300 32.29400 1.000 13.05895 71 SER X O 1
ATOM 1062 N N . PRO A 1 72 ? 8.53200 -4.27500 34.23200 1.000 14.91051 72 PRO X N 1
ATOM 1063 C CA . PRO A 1 72 ? 8.98500 -5.58800 34.71600 1.000 17.26358 72 PRO X CA 1
ATOM 1064 C C . PRO A 1 72 ? 8.41300 -6.75200 33.92800 1.000 17.18793 72 PRO X C 1
ATOM 1065 O O . PRO A 1 72 ? 8.87900 -7.88400 34.10900 1.000 20.08628 72 PRO X O 1
ATOM 1076 N N . LYS A 1 73 ? 7.42700 -6.51300 33.06500 1.000 15.45963 73 LYS X N 1
ATOM 1077 C CA . LYS A 1 73 ? 6.83000 -7.55400 32.24300 1.000 14.98371 73 LYS X CA 1
ATOM 1078 C C . LYS A 1 73 ? 7.43400 -7.62500 30.84600 1.000 13.85589 73 LYS X C 1
ATOM 1079 O O . LYS A 1 73 ? 7.02400 -8.47600 30.05300 1.000 14.37229 73 LYS X O 1
ATOM 1098 N N . ASN A 1 74 ? 8.39300 -6.75800 30.52600 1.000 13.05571 74 ASN X N 1
ATOM 1099 C CA . ASN A 1 74 ? 9.08500 -6.86100 29.25000 1.000 12.08875 74 ASN X CA 1
ATOM 1100 C C . ASN A 1 74 ? 9.78900 -8.21100 29.13800 1.000 12.99481 74 ASN X C 1
ATOM 1101 O O . ASN A 1 74 ? 10.10900 -8.86200 30.13600 1.000 14.91788 74 ASN X O 1
ATOM 1112 N N . LYS A 1 75 ? 10.05200 -8.61700 27.89700 1.000 14.12986 75 LYS X N 1
ATOM 1113 C CA . LYS A 1 75 ? 10.59200 -9.93800 27.60700 1.000 15.07264 75 LYS X CA 1
ATOM 1114 C C . LYS A 1 75 ? 12.06500 -9.91100 27.21200 1.000 16.40402 75 LYS X C 1
ATOM 1115 O O . LYS A 1 75 ? 12.59200 -10.93200 26.75900 1.000 20.22060 75 LYS X O 1
ATOM 1134 N N . SER A 1 76 ? 12.74000 -8.77500 27.37000 1.000 15.83903 76 SER X N 1
ATOM 1135 C CA . SER A 1 76 ? 14.18300 -8.70000 27.19300 1.000 17.40112 76 SER X CA 1
ATOM 1136 C C . SER A 1 76 ? 14.74500 -7.80500 28.28500 1.000 14.56173 76 SER X C 1
ATOM 1137 O O . SER A 1 76 ? 14.05200 -6.92200 28.79700 1.000 16.15281 76 SER X O 1
ATOM 1145 N N . GLU A 1 77 ? 16.00300 -8.03400 28.63600 1.000 14.53310 77 GLU X N 1
ATOM 1146 C CA . GLU A 1 77 ? 16.59800 -7.32500 29.75500 1.000 15.15550 77 GLU X CA 1
ATOM 1147 C C . GLU A 1 77 ? 17.20400 -6.00400 29.30200 1.000 13.41296 77 GLU X C 1
ATOM 1148 O O . GLU A 1 77 ? 17.52800 -5.80000 28.13000 1.000 15.59859 77 GLU X O 1
ATOM 1161 N N . ILE A 1 78 ? 17.35000 -5.09700 30.26600 1.000 14.25195 78 ILE X N 1
ATOM 1162 C CA . ILE A 1 78 ? 18.00100 -3.82400 30.00400 1.000 14.30252 78 ILE X CA 1
ATOM 1163 C C . ILE A 1 78 ? 19.44500 -4.07300 29.59500 1.000 13.79169 78 ILE X C 1
ATOM 1164 O O . ILE A 1 78 ? 20.20000 -4.75100 30.30400 1.000 15.30062 78 ILE X O 1
ATOM 1180 N N . ASN A 1 79 ? 19.83100 -3.53900 28.44600 1.000 16.21458 79 ASN X N 1
ATOM 1181 C CA . ASN A 1 79 ? 21.21700 -3.47700 28.01500 1.000 17.81777 79 ASN X CA 1
ATOM 1182 C C . ASN A 1 79 ? 21.66800 -2.02000 27.97500 1.000 16.68316 79 ASN X C 1
ATOM 1183 O O . ASN A 1 79 ? 20.86600 -1.10300 28.17900 1.000 15.35599 79 ASN X O 1
ATOM 1194 N N . PRO A 1 80 ? 22.96200 -1.76700 27.75600 1.000 17.31405 80 PRO X N 1
ATOM 1195 C CA . PRO A 1 80 ? 23.44600 -0.37900 27.84100 1.000 16.10274 80 PRO X CA 1
ATOM 1196 C C . PRO A 1 80 ? 22.74900 0.56700 26.88400 1.000 13.34038 80 PRO X C 1
ATOM 1197 O O . PRO A 1 80 ? 22.63800 1.76400 27.17600 1.000 13.03779 80 PRO X O 1
ATOM 1208 N N . TYR A 1 81 ? 22.27100 0.06400 25.74800 1.000 11.37006 81 TYR X N 1
ATOM 1209 C CA . TYR A 1 81 ? 21.59900 0.91600 24.77300 1.000 9.59816 81 TYR X CA 1
ATOM 1210 C C . TYR A 1 81 ? 20.16500 1.19200 25.19500 1.000 10.16797 81 TYR X C 1
ATOM 1211 O O . TYR A 1 81 ? 19.67100 2.31100 25.02000 1.000 10.03775 81 TYR X O 1
ATOM 1229 N N . THR A 1 82 ? 19.49800 0.20300 25.79000 1.000 9.81520 82 THR X N 1
ATOM 1230 C CA . THR A 1 82 ? 18.25300 0.47900 26.49500 1.000 10.02917 82 THR X CA 1
ATOM 1231 C C . THR A 1 82 ? 18.45000 1.61900 27.48400 1.000 10.51225 82 THR X C 1
ATOM 1232 O O . THR A 1 82 ? 17.64200 2.55100 27.55300 1.000 10.58561 82 THR X O 1
ATOM 1243 N N . GLN A 1 83 ? 19.53400 1.55200 28.26300 1.000 11.30346 83 GLN X N 1
ATOM 1244 C CA A GLN A 1 83 ? 19.76700 2.54800 29.30300 0.650 12.78765 83 GLN X CA 1
ATOM 1245 C CA B GLN A 1 83 ? 19.77000 2.54800 29.30400 0.350 12.79958 83 GLN X CA 1
ATOM 1246 C C . GLN A 1 83 ? 19.98900 3.93200 28.70900 1.000 12.24841 83 GLN X C 1
ATOM 1247 O O . GLN A 1 83 ? 19.50100 4.93100 29.25000 1.000 12.36301 83 GLN X O 1
ATOM 1272 N N . LYS A 1 84 ? 20.72000 4.01600 27.59400 1.000 11.71639 84 LYS X N 1
ATOM 1273 C CA . LYS A 1 84 ? 20.91900 5.31100 26.95000 1.000 11.21612 84 LYS X CA 1
ATOM 1274 C C . LYS A 1 84 ? 19.59000 5.90500 26.49800 1.000 10.39749 84 LYS X C 1
ATOM 1275 O O . LYS A 1 84 ? 19.35300 7.10900 26.65400 1.000 10.68603 84 LYS X O 1
ATOM 1294 N N . ILE A 1 85 ? 18.71200 5.07300 25.93700 1.000 9.11149 85 ILE X N 1
ATOM 1295 C CA . ILE A 1 85 ? 17.40800 5.55200 25.48800 1.000 9.21229 85 ILE X CA 1
ATOM 1296 C C . ILE A 1 85 ? 16.58200 6.02500 26.67600 1.000 9.48602 85 ILE X C 1
ATOM 1297 O O . ILE A 1 85 ? 15.99200 7.11200 26.65400 1.000 9.72813 85 ILE X O 1
ATOM 1313 N N . MET A 1 86 ? 16.51600 5.20400 27.72700 1.000 9.62366 86 MET X N 1
ATOM 1314 C CA . MET A 1 86 ? 15.75600 5.58200 28.91300 1.000 10.80740 86 MET X CA 1
ATOM 1315 C C . MET A 1 86 ? 16.30700 6.85500 29.53500 1.000 11.00375 86 MET X C 1
ATOM 1316 O O . MET A 1 86 ? 15.54300 7.72500 29.96900 1.000 11.60100 86 MET X O 1
ATOM 1330 N N . GLN A 1 87 ? 17.63200 6.97400 29.60100 1.000 10.99401 87 GLN X N 1
ATOM 1331 C CA . GLN A 1 87 ? 18.23900 8.16800 30.17300 1.000 12.54466 87 GLN X CA 1
ATOM 1332 C C . GLN A 1 87 ? 17.86400 9.40300 29.36700 1.000 11.79202 87 GLN X C 1
ATOM 1333 O O . GLN A 1 87 ? 17.48600 10.43600 29.93000 1.000 12.15668 87 GLN X O 1
ATOM 1347 N N . PHE A 1 88 ? 17.95300 9.31400 28.03900 1.000 11.27907 88 PHE X N 1
ATOM 1348 C CA . PHE A 1 88 ? 17.59400 10.46000 27.21500 1.000 11.18102 88 PHE X CA 1
ATOM 1349 C C . PHE A 1 88 ? 16.13800 1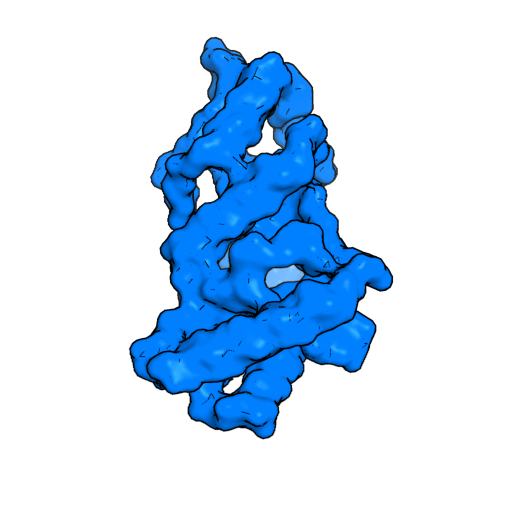0.85300 27.43300 1.000 10.80928 88 PHE X C 1
ATOM 1350 O O . PHE A 1 88 ? 15.81800 12.03400 27.61000 1.000 11.26572 88 PHE X O 1
ATOM 1367 N N . MET A 1 89 ? 15.23500 9.87200 27.41400 1.000 10.22380 89 MET X N 1
ATOM 1368 C CA . MET A 1 89 ? 13.82000 10.17800 27.58900 1.000 9.83908 89 MET X CA 1
ATOM 1369 C C . MET A 1 89 ? 13.54700 10.74600 28.97500 1.000 10.74723 89 MET X C 1
ATOM 1370 O O . MET A 1 89 ? 12.73600 11.66700 29.12600 1.000 11.70851 89 MET X O 1
ATOM 1384 N N . SER A 1 90 ? 14.21300 10.20700 29.99900 1.000 10.66273 90 SER X N 1
ATOM 1385 C CA . SER A 1 90 ? 13.99300 10.68400 31.36100 1.000 11.62949 90 SER X CA 1
ATOM 1386 C C . SE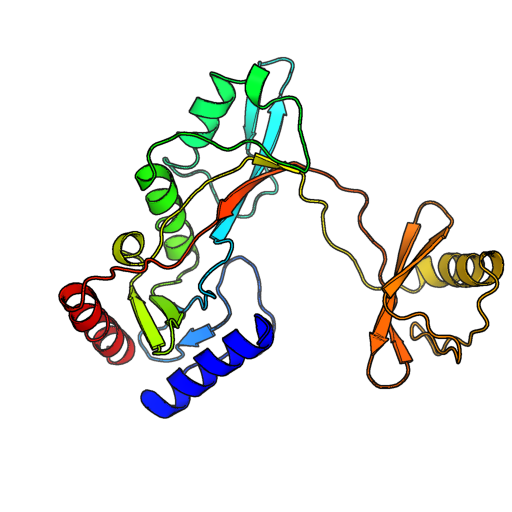R A 1 90 ? 14.53600 12.09500 31.55100 1.000 12.97041 90 SER X C 1
ATOM 1387 O O . SER A 1 90 ? 13.89500 12.93100 32.20000 1.000 14.19012 90 SER X O 1
ATOM 1395 N N . GLU A 1 91 ? 15.71600 12.38100 30.99700 1.000 13.35782 91 GLU X N 1
ATOM 1396 C CA . GLU A 1 91 ? 16.25200 13.73600 31.06500 1.000 13.34555 91 GLU X CA 1
ATOM 1397 C C . GLU A 1 91 ? 15.40400 14.71900 30.26800 1.000 14.07084 91 GLU X C 1
ATOM 1398 O O . GLU A 1 91 ? 15.49500 15.93000 30.50000 1.000 18.38263 91 GLU X O 1
ATOM 1411 N N . ASN A 1 92 ? 14.57600 14.22300 29.34900 1.000 13.06077 92 ASN X N 1
ATOM 1412 C CA . ASN A 1 92 ? 13.62200 15.01800 28.58500 1.000 13.47937 92 ASN X CA 1
ATOM 1413 C C . ASN A 1 92 ? 12.19600 14.58200 28.90400 1.000 12.80972 92 ASN X C 1
ATOM 1414 O O . ASN A 1 92 ? 11.33500 14.51200 28.02500 1.000 12.99634 92 ASN X O 1
ATOM 1425 N N . PHE A 1 93 ? 11.93200 14.31000 30.18600 1.000 13.13931 93 PHE X N 1
ATOM 1426 C CA . PHE A 1 93 ? 10.69700 13.63200 30.57300 1.000 13.07450 93 PHE X CA 1
ATOM 1427 C C . PHE A 1 93 ? 9.46600 14.37800 30.07600 1.000 14.26989 93 PHE X C 1
ATOM 1428 O O . PHE A 1 93 ? 8.52800 13.76800 29.54900 1.000 13.32239 93 PHE X O 1
ATOM 1445 N N . SER A 1 94 ? 9.44500 15.70000 30.25500 1.000 15.78849 94 SER X N 1
ATOM 1446 C CA . SER A 1 94 ? 8.29300 16.49200 29.84500 1.000 18.76674 94 SER X CA 1
ATOM 1447 C C . SER A 1 94 ? 7.91400 16.24100 28.39600 1.000 16.94038 94 SER X C 1
ATOM 1448 O O . SER A 1 94 ? 6.72900 16.28400 28.04800 1.000 18.76065 94 SER X O 1
ATOM 1456 N N . GLU A 1 95 ? 8.89700 16.04200 27.53400 1.000 16.07252 95 GLU X N 1
ATOM 1457 C CA . GLU A 1 95 ? 8.66900 15.87000 26.08000 1.000 15.73748 95 GLU X CA 1
ATOM 1458 C C . GLU A 1 95 ? 8.13200 14.47700 25.73200 1.000 14.64921 95 GLU X C 1
ATOM 1459 O O . GLU A 1 95 ? 7.60300 14.33200 24.63900 1.000 17.22175 95 GLU X O 1
ATOM 1467 N N . TYR A 1 96 ? 8.25200 13.48000 26.60600 1.000 12.48644 96 TYR X N 1
ATOM 1468 C CA . TYR A 1 96 ? 7.81300 12.12800 26.29900 1.000 11.90485 96 TYR X CA 1
ATOM 1469 C C . TYR A 1 96 ? 6.69800 11.62100 27.19900 1.000 12.21651 96 TYR X C 1
ATOM 1470 O O . TYR A 1 96 ? 6.13500 10.55900 26.91400 1.000 14.69346 96 TYR X O 1
ATOM 1488 N N . ALA A 1 97 ? 6.33900 12.35800 28.25000 1.000 13.15912 97 ALA X N 1
ATOM 1489 C CA . ALA A 1 97 ? 5.39600 11.84200 29.23300 1.000 15.86126 97 ALA X CA 1
ATOM 1490 C C . ALA A 1 97 ? 3.94800 11.88200 28.76200 1.000 15.30677 97 ALA X C 1
ATOM 1491 O O . ALA A 1 97 ? 3.12800 11.11600 29.27900 1.000 18.71428 97 ALA X O 1
ATOM 1498 N N . ASN A 1 98 ? 3.60500 12.75000 27.81300 1.000 13.78740 98 ASN X N 1
ATOM 1499 C CA . ASN A 1 98 ? 2.26200 12.75900 27.23100 1.000 15.10903 98 ASN X CA 1
ATOM 1500 C C . ASN A 1 98 ? 2.24900 11.73600 26.10100 1.000 14.65329 98 ASN X C 1
ATOM 1501 O O . ASN A 1 98 ? 2.67000 12.02400 24.97800 1.000 18.06788 98 ASN X O 1
ATOM 1512 N N . LEU A 1 99 ? 1.76700 10.53400 26.40500 1.000 14.41853 99 LEU X N 1
ATOM 1513 C CA . LEU A 1 99 ? 1.80000 9.43500 25.45200 1.000 13.85070 99 LEU X CA 1
ATOM 1514 C C . LEU A 1 99 ? 0.87100 9.71800 24.27700 1.000 14.13853 99 LEU X C 1
ATOM 1515 O O . LEU A 1 99 ? -0.16700 10.36800 24.41900 1.000 17.11916 99 LEU X O 1
ATOM 1531 N N . SER A 1 100 ? 1.25000 9.21300 23.10300 1.000 13.04766 100 SER X N 1
ATOM 1532 C CA A SER A 1 100 ? 0.47200 9.44000 21.89300 0.150 12.67792 100 SER X CA 1
ATOM 1533 C CA B SER A 1 100 ? 0.45500 9.43000 21.90400 0.850 14.07434 100 SER X CA 1
ATOM 1534 C C . SER A 1 100 ? 0.57400 8.22900 20.97900 1.000 11.97830 100 SER X C 1
ATOM 1535 O O . SER A 1 100 ? 1.56400 7.49300 21.00700 1.000 11.15810 100 SER X O 1
ATOM 1550 N N . THR A 1 101 ? -0.46000 8.03800 20.15800 1.000 11.96310 101 THR X N 1
ATOM 1551 C CA . THR A 1 101 ? -0.41900 7.00000 19.13600 1.000 11.41637 101 THR X C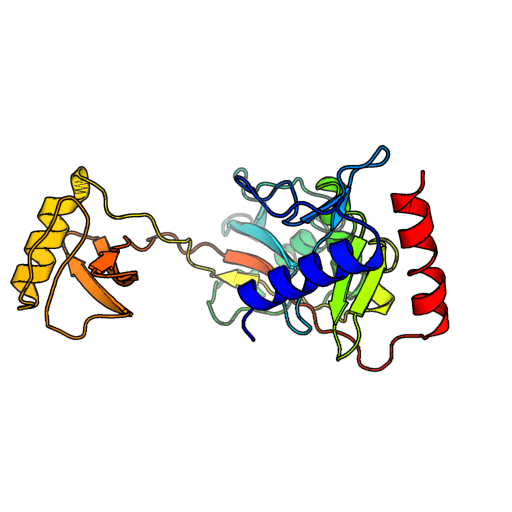A 1
ATOM 1552 C C . THR A 1 101 ? 0.42300 7.43400 17.94600 1.000 10.99489 101 THR X C 1
ATOM 1553 O O . THR A 1 101 ? 0.95000 6.58800 17.21800 1.000 12.62402 101 THR X O 1
ATOM 1564 N N . LYS A 1 102 ? 0.54400 8.74200 17.73100 1.000 12.49643 102 LYS X N 1
ATOM 1565 C CA . LYS A 1 102 ? 1.38600 9.25100 16.65900 1.000 13.34776 102 LYS X CA 1
ATOM 1566 C C . LYS A 1 102 ? 2.85700 8.99600 16.94900 1.000 14.32395 102 LYS X C 1
ATOM 1567 O O . LYS A 1 102 ? 3.65000 8.79600 16.02000 1.000 15.96720 102 LYS X O 1
ATOM 1580 N N . GLY A 1 103 ? 3.23400 8.98400 18.22000 1.000 12.42132 103 GLY X N 1
ATOM 1581 C CA . GLY A 1 103 ? 4.60000 8.72800 18.62000 1.000 12.33276 103 GLY X CA 1
ATOM 1582 C C . GLY A 1 103 ? 5.45500 9.98300 18.61100 1.000 12.35599 103 GLY X C 1
ATOM 1583 O O . GLY A 1 103 ? 5.13100 10.99400 17.98900 1.000 14.54421 103 GLY X O 1
ATOM 1587 N N . LYS A 1 104 ? 6.56700 9.90900 19.33900 1.000 10.53338 104 LYS X N 1
ATOM 1588 C CA . LYS A 1 104 ? 7.58300 10.95300 19.31200 1.000 11.18067 104 LYS X CA 1
ATOM 1589 C C . LYS A 1 104 ? 8.93700 10.30500 19.08200 1.000 9.93695 104 LYS X C 1
ATOM 1590 O O . LYS A 1 104 ? 9.34400 9.41100 19.83300 1.000 10.70902 104 LYS X O 1
ATOM 1609 N N . ILE A 1 105 ? 9.63000 10.77000 18.04500 1.000 10.09324 105 ILE X N 1
ATOM 1610 C CA . ILE A 1 105 ? 10.90800 10.19500 17.66100 1.000 10.15729 105 ILE X CA 1
ATOM 1611 C C . ILE A 1 105 ? 11.95200 10.50300 18.72300 1.000 10.60597 105 ILE X C 1
ATOM 1612 O O . ILE A 1 105 ? 11.86700 11.50100 19.45400 1.000 11.81596 105 ILE X O 1
ATOM 1628 N N . ILE A 1 106 ? 12.94800 9.62700 18.82100 1.000 10.34707 106 ILE X N 1
ATOM 1629 C CA . ILE A 1 106 ? 14.03200 9.75100 19.78000 1.000 9.90063 106 ILE X CA 1
ATOM 1630 C C . ILE A 1 106 ? 15.30100 10.09800 19.00000 1.000 9.49278 106 ILE X C 1
ATOM 1631 O O . ILE A 1 106 ? 15.80200 9.26400 18.23100 1.000 10.22313 106 ILE X O 1
ATOM 1647 N N . PRO A 1 107 ? 15.84500 11.32700 19.15100 1.000 9.36694 107 PRO X N 1
ATOM 1648 C CA . PRO A 1 107 ? 16.96500 11.79100 18.32600 1.000 10.44400 107 PRO X CA 1
ATOM 1649 C C . PRO A 1 107 ? 18.34200 11.41600 18.87300 1.000 10.26455 107 PRO X C 1
ATOM 1650 O O . PRO A 1 107 ? 19.25000 12.25000 18.95200 1.000 13.91951 107 PRO X O 1
ATOM 1661 N N . LEU A 1 108 ? 18.51100 10.16100 19.24600 1.000 9.54555 108 LEU X N 1
ATOM 1662 C CA . LEU A 1 108 ? 19.83300 9.69200 19.62900 1.000 9.50944 108 LEU X CA 1
ATOM 1663 C C . LEU A 1 108 ? 20.58800 9.20900 18.40200 1.000 9.10687 108 LEU X C 1
ATOM 1664 O O . LEU A 1 108 ? 19.99400 8.98000 17.34400 1.000 8.90455 108 LEU X O 1
ATOM 1680 N N . PRO A 1 109 ? 21.90700 9.05500 18.50400 1.000 9.05180 109 PRO X N 1
ATOM 1681 C CA . PRO A 1 109 ? 22.67000 8.54800 17.35800 1.000 9.33523 109 PRO X CA 1
ATOM 1682 C C . PRO A 1 109 ? 22.12200 7.21200 16.88000 1.000 9.12960 109 PRO X C 1
ATOM 1683 O O . PRO A 1 109 ? 21.77300 6.34000 17.67700 1.000 8.66944 109 PRO X O 1
ATOM 1694 N N . GLU A 1 110 ? 22.05600 7.06100 15.55700 1.000 8.81942 110 GLU X N 1
ATOM 1695 C CA . GLU A 1 110 ? 21.52600 5.83700 14.97200 1.000 8.44832 110 GLU X CA 1
ATOM 1696 C C . GLU A 1 110 ? 22.25300 4.61000 15.50000 1.000 8.15318 110 GLU X C 1
ATOM 1697 O O . GLU A 1 110 ? 21.64800 3.54200 15.64600 1.000 8.90610 110 GLU X O 1
ATOM 1709 N N . SER A 1 111 ? 23.54500 4.74800 15.80900 1.000 8.71678 111 SER X N 1
ATOM 1710 C CA . SER A 1 111 ? 24.32500 3.61800 16.30100 1.000 9.02722 111 SER X CA 1
ATOM 1711 C C . SER A 1 111 ? 23.78700 3.07800 17.62100 1.000 8.73531 111 SER X C 1
ATOM 1712 O O . SER A 1 111 ? 23.92300 1.88100 17.89500 1.000 9.18096 111 SER X O 1
ATOM 1720 N N . VAL A 1 112 ? 23.19600 3.93200 18.46100 1.000 8.60129 112 VAL X N 1
ATOM 1721 C CA . VAL A 1 112 ? 22.57800 3.43700 19.69000 1.000 8.81342 112 VAL X CA 1
ATOM 1722 C C . VAL A 1 112 ? 21.49000 2.42800 19.35800 1.000 8.03928 112 VAL X C 1
ATOM 1723 O O . VAL A 1 112 ? 21.38300 1.36600 19.98600 1.000 8.59320 112 VAL X O 1
ATOM 1736 N N . PHE A 1 113 ? 20.65900 2.75500 18.36900 1.000 7.86682 113 PHE X N 1
ATOM 1737 C CA . PHE A 1 113 ? 19.54900 1.88900 18.00100 1.000 7.71620 113 PHE X CA 1
ATOM 1738 C C . PHE A 1 113 ? 20.04600 0.63400 17.30500 1.000 7.70154 113 PHE X C 1
ATOM 1739 O O . PHE A 1 113 ? 19.54800 -0.46500 17.56600 1.000 8.10651 113 PHE X O 1
ATOM 1756 N N . VAL A 1 114 ? 21.02900 0.77800 16.41500 1.000 7.69499 114 VAL X N 1
ATOM 1757 C CA . VAL A 1 114 ? 21.63000 -0.39300 15.78700 1.000 8.05923 114 VAL X CA 1
ATOM 1758 C C . VAL A 1 114 ? 22.21200 -1.31500 16.84700 1.000 7.94332 114 VAL X C 1
ATOM 1759 O O . VAL A 1 114 ? 22.06800 -2.54100 16.77400 1.000 8.01581 114 VAL X O 1
ATOM 1772 N N . ASN A 1 115 ? 22.88600 -0.74300 17.84600 1.000 7.84487 115 ASN X N 1
ATOM 1773 C CA . ASN A 1 115 ? 23.48900 -1.57000 18.88400 1.000 8.35914 115 ASN X CA 1
ATOM 1774 C C . ASN A 1 115 ? 22.42900 -2.24400 19.74500 1.000 7.99360 115 ASN X C 1
ATOM 1775 O O . ASN A 1 115 ? 22.60800 -3.39400 20.15900 1.000 8.38632 115 ASN X O 1
ATOM 1786 N N . TRP A 1 116 ? 21.31500 -1.56300 20.02100 1.000 7.89945 116 TRP X N 1
ATOM 1787 C CA . TRP A 1 116 ? 20.22000 -2.23900 20.70900 1.000 8.15248 116 TRP X CA 1
ATOM 1788 C C . TRP A 1 116 ? 19.74300 -3.43400 19.89400 1.000 7.75437 116 TRP X C 1
ATOM 1789 O O . TRP A 1 116 ? 19.56400 -4.53700 20.42400 1.000 8.02357 116 TRP X O 1
ATOM 1810 N N . ILE A 1 117 ? 19.53400 -3.22400 18.59300 1.000 7.98123 117 ILE X N 1
ATOM 1811 C CA . ILE A 1 117 ? 19.06800 -4.29300 17.71300 1.000 7.86739 117 ILE X CA 1
ATOM 1812 C C . ILE A 1 117 ? 20.04600 -5.46100 17.72800 1.000 7.61035 117 ILE X C 1
ATOM 1813 O O . ILE A 1 117 ? 19.65000 -6.62800 17.83500 1.000 8.19946 117 ILE X O 1
ATOM 1829 N N . LYS A 1 118 ? 21.34200 -5.16700 17.63000 1.000 8.29617 118 LYS X N 1
ATOM 1830 C CA . LYS A 1 118 ? 22.33500 -6.23600 17.63900 1.000 8.55933 118 LYS X CA 1
ATOM 1831 C C . LYS A 1 118 ? 22.28300 -7.01800 18.94500 1.000 9.06129 118 LYS X C 1
ATOM 1832 O O . LYS A 1 118 ? 22.27700 -8.25300 18.94300 1.000 9.52843 118 LYS X O 1
ATOM 1851 N N A GLU A 1 119 ? 22.23100 -6.31200 20.07400 0.440 8.57458 119 GLU X N 1
ATOM 1852 N N B GLU A 1 119 ? 22.26500 -6.30800 20.07600 0.560 8.98631 119 GLU X N 1
ATOM 1853 C CA A GLU A 1 119 ? 22.20100 -6.99500 21.36200 0.440 10.22924 119 GLU X CA 1
ATOM 1854 C CA B GLU A 1 119 ? 22.18400 -6.97500 21.37100 0.560 9.35207 119 GLU X CA 1
ATOM 1855 C C A GLU A 1 119 ? 20.92700 -7.81600 21.52400 0.440 8.78586 119 GLU X C 1
ATOM 1856 C C B GLU A 1 119 ? 20.93700 -7.84100 21.45300 0.560 8.80665 119 GLU X C 1
ATOM 1857 O O A GLU A 1 119 ? 20.96500 -8.94300 22.03300 0.440 8.78567 119 GLU X O 1
ATOM 1858 O O B GLU A 1 119 ? 20.99900 -9.01800 21.83100 0.560 10.06118 119 GLU X O 1
ATOM 1881 N N . TYR A 1 120 ? 19.78800 -7.26500 21.10200 1.000 8.61435 120 TYR X N 1
ATOM 1882 C CA . TYR A 1 120 ? 18.52500 -7.97100 21.25200 1.000 8.93107 120 TYR X CA 1
ATOM 1883 C C . TYR A 1 120 ? 18.48400 -9.21900 20.38400 1.000 8.67913 120 TYR X C 1
ATOM 1884 O O . TYR A 1 120 ? 18.15200 -10.31000 20.86000 1.000 10.18944 120 TYR X O 1
ATOM 1903 N N . TYR A 1 121 ? 18.82000 -9.08500 19.10300 1.000 8.28561 121 TYR X N 1
ATOM 1904 C CA . TYR A 1 121 ? 18.71700 -10.24000 18.21700 1.000 9.05532 121 TYR X CA 1
ATOM 1905 C C . TYR A 1 121 ? 19.77000 -11.29300 18.54200 1.000 8.63813 121 TYR X C 1
ATOM 1906 O O . TYR A 1 121 ? 19.48300 -12.49200 18.47900 1.000 10.08895 121 TYR X O 1
ATOM 1924 N N . LYS A 1 122 ? 20.97300 -10.88000 18.94500 1.000 9.14628 122 LYS X N 1
ATOM 1925 C CA . LYS A 1 122 ? 21.93700 -11.85800 19.44200 1.000 10.38629 122 LYS X CA 1
ATOM 1926 C C . LYS A 1 122 ? 21.36600 -12.62800 20.62900 1.000 11.01060 122 LYS X C 1
ATOM 1927 O O . LYS A 1 122 ? 21.55500 -13.84600 20.74000 1.000 12.62392 122 LYS X O 1
ATOM 1946 N N . SER A 1 123 ? 20.66100 -11.93400 21.52800 1.000 11.70868 123 SER X N 1
ATOM 1947 C CA . SER A 1 123 ? 20.10600 -12.58300 22.71000 1.000 14.38939 123 SER X CA 1
ATOM 1948 C C . SER A 1 123 ? 19.04500 -13.61300 22.35300 1.000 15.62407 123 SER X C 1
ATOM 1949 O O . SER A 1 123 ? 18.79100 -14.52600 23.14600 1.000 18.29924 123 SER X O 1
ATOM 1957 N N . LYS A 1 124 ? 18.42000 -13.48800 21.18500 1.000 14.82250 124 LYS X N 1
ATOM 1958 C CA . LYS A 1 124 ? 17.43100 -14.44800 20.72100 1.000 16.30410 124 LYS X CA 1
ATOM 1959 C C . LYS A 1 124 ? 18.02500 -15.47400 19.76500 1.000 13.13494 124 LYS X C 1
ATOM 1960 O O . LYS A 1 124 ? 17.27500 -16.18900 19.09200 1.000 14.45428 124 LYS X O 1
ATOM 1968 N N . SER A 1 125 ? 19.35300 -15.56400 19.69800 1.000 12.04921 125 SER X N 1
ATOM 1969 C CA . SER A 1 125 ? 20.04800 -16.51300 18.82800 1.000 11.62042 125 SER X CA 1
ATOM 1970 C C . SER A 1 125 ? 19.73100 -16.28000 17.35500 1.000 9.46540 125 SER X C 1
ATOM 1971 O O . SER A 1 125 ? 19.79400 -17.20600 16.54200 1.000 9.85763 125 SER X O 1
ATOM 1979 N N . VAL A 1 126 ? 19.39500 -15.04300 17.00200 1.000 8.36574 126 VAL X N 1
ATOM 1980 C CA . VAL A 1 126 ? 19.24900 -14.63900 15.61000 1.000 8.82847 126 VAL X CA 1
ATOM 1981 C C . VAL A 1 126 ? 20.61900 -14.17400 15.13700 1.000 10.04982 126 VAL X C 1
ATOM 1982 O O . VAL A 1 126 ? 21.12000 -13.13600 15.57800 1.000 14.98785 126 VAL X O 1
ATOM 1995 N N . LYS A 1 127 ? 21.22700 -14.95100 14.24100 1.000 9.08075 127 LYS X N 1
ATOM 1996 C CA . LYS A 1 127 ? 22.56600 -14.66500 13.75100 1.000 9.26882 127 LYS X CA 1
ATOM 1997 C C . LYS A 1 127 ? 22.57100 -13.99900 12.38400 1.000 7.58053 127 LYS X C 1
ATOM 1998 O O . LYS A 1 127 ? 23.56600 -13.35700 12.03000 1.000 7.90625 127 LYS X O 1
ATOM 2017 N N . PHE A 1 128 ? 21.49600 -14.14600 11.61200 1.000 7.50395 128 PHE X N 1
ATOM 2018 C CA . PHE A 1 128 ? 21.42300 -13.59600 10.27000 1.000 7.29073 128 PHE X CA 1
ATOM 2019 C C . PHE A 1 128 ? 20.03300 -13.03700 10.02600 1.000 7.25721 128 PHE X C 1
ATOM 2020 O O . PHE A 1 128 ? 19.05300 -13.46500 10.64100 1.000 7.87181 128 PHE X O 1
ATOM 2037 N N . PHE A 1 129 ? 19.97500 -12.06200 9.12800 1.000 7.38399 129 PHE X N 1
ATOM 2038 C CA . PHE A 1 129 ? 18.73700 -11.53700 8.58100 1.000 7.39263 129 PHE X CA 1
ATOM 2039 C C . PHE A 1 129 ? 18.68800 -11.86400 7.09500 1.000 7.64322 129 PHE X C 1
ATOM 2040 O O . PHE A 1 129 ? 19.72400 -11.97500 6.43200 1.000 8.46151 129 PHE X O 1
ATOM 2057 N N . ILE A 1 130 ? 17.47400 -12.01800 6.57800 1.000 7.75370 130 ILE X N 1
ATOM 2058 C CA . ILE A 1 130 ? 17.24200 -12.14200 5.14500 1.000 7.85867 130 ILE X CA 1
ATOM 2059 C C . ILE A 1 130 ? 16.20100 -11.10800 4.74200 1.000 7.98988 130 ILE X C 1
ATOM 2060 O O . ILE A 1 130 ? 15.19500 -10.91800 5.43700 1.000 8.81768 130 ILE X O 1
ATOM 2076 N N . THR A 1 131 ? 16.46300 -10.41500 3.64200 1.000 8.18942 131 THR X N 1
ATOM 2077 C CA . THR A 1 131 ? 15.53200 -9.45100 3.08400 1.000 9.17579 131 THR X CA 1
ATOM 2078 C C . THR A 1 131 ? 15.64900 -9.54000 1.56800 1.000 9.31063 131 THR X C 1
ATOM 2079 O O . THR A 1 131 ? 16.31800 -10.42700 1.03000 1.000 9.85810 1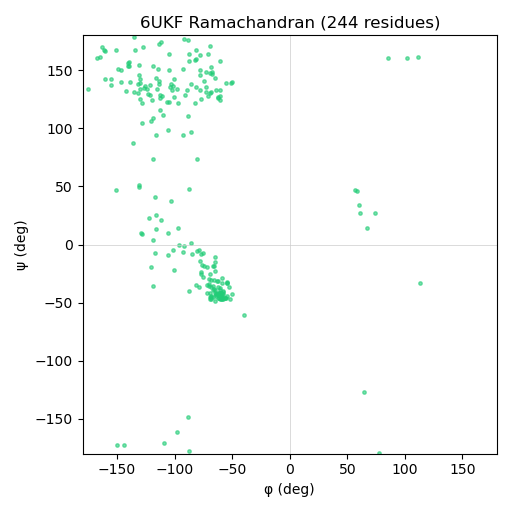31 THR X O 1
ATOM 2090 N N . SER A 1 132 ? 14.98500 -8.62600 0.86900 1.000 11.58372 132 SER X N 1
ATOM 2091 C CA . SER A 1 132 ? 15.03800 -8.62900 -0.58300 1.000 12.66730 132 SER X CA 1
ATOM 2092 C C . SER A 1 132 ? 14.75500 -7.23000 -1.10300 1.000 16.00171 132 SER X C 1
ATOM 2093 O O . SER A 1 132 ? 13.85600 -6.54600 -0.60900 1.000 17.94046 132 SER X O 1
ATOM 2101 N N . ASN A 1 133 ? 15.53400 -6.81700 -2.10000 1.000 15.49212 133 ASN X N 1
ATOM 2102 C CA . ASN A 1 133 ? 15.28100 -5.59700 -2.85600 1.000 18.48942 133 ASN X CA 1
ATOM 2103 C C . ASN A 1 133 ? 14.98500 -5.92800 -4.31600 1.000 18.86853 133 ASN X C 1
ATOM 2104 O O . ASN A 1 133 ? 15.18600 -5.09900 -5.20400 1.000 21.64397 133 ASN X O 1
ATOM 2115 N N . GLY A 1 134 ? 14.49400 -7.14400 -4.56600 1.000 18.60353 134 GLY X N 1
ATOM 2116 C CA . GLY A 1 134 ? 14.43600 -7.73300 -5.88600 1.000 19.07199 134 GLY X CA 1
ATOM 2117 C C . GLY A 1 134 ? 15.35100 -8.93300 -6.02500 1.000 18.25471 134 GLY X C 1
ATOM 2118 O O . GLY A 1 134 ? 15.02800 -9.87300 -6.76200 1.000 20.62495 134 GLY X O 1
ATOM 2122 N N . ASP A 1 135 ? 16.48900 -8.91000 -5.33500 1.000 16.54636 135 ASP X N 1
ATOM 2123 C CA . ASP A 1 135 ? 17.31500 -10.08000 -5.09400 1.000 16.65276 135 ASP X CA 1
ATOM 2124 C C . ASP A 1 135 ? 17.39100 -10.31100 -3.59100 1.000 12.67973 135 ASP X C 1
ATOM 2125 O O . ASP A 1 135 ? 17.26000 -9.37700 -2.79400 1.000 12.56894 135 ASP X O 1
ATOM 2134 N N . PHE A 1 136 ? 17.61400 -11.56300 -3.21000 1.000 12.07082 136 PHE X N 1
ATOM 2135 C CA . PHE A 1 136 ? 17.70500 -11.89500 -1.79700 1.000 11.30656 136 PHE X CA 1
ATOM 2136 C C . PHE A 1 136 ? 19.02900 -11.41600 -1.22400 1.000 10.89544 136 PHE X C 1
ATOM 2137 O O . PHE A 1 136 ? 20.07800 -11.50300 -1.86900 1.000 13.97975 136 PHE X O 1
ATOM 2154 N N . ILE A 1 137 ? 18.96300 -10.90500 -0.00100 1.000 9.60604 137 ILE X N 1
ATOM 2155 C CA . ILE A 1 137 ? 20.10800 -10.35800 0.71200 1.000 10.03537 137 ILE X CA 1
ATOM 2156 C C . ILE A 1 137 ? 20.14600 -11.03500 2.07300 1.000 9.52806 137 ILE X C 1
ATOM 2157 O O . ILE A 1 137 ? 19.17000 -10.96400 2.82800 1.000 10.19428 137 ILE X O 1
ATOM 2173 N N . ILE A 1 138 ? 21.25600 -11.69900 2.38000 1.000 9.13935 138 ILE X N 1
ATOM 2174 C CA . ILE A 1 138 ? 21.43700 -12.41100 3.64000 1.000 8.33298 138 ILE X CA 1
ATOM 2175 C C . ILE A 1 138 ? 22.67700 -11.84300 4.30900 1.000 8.75907 138 ILE X C 1
ATOM 2176 O O . ILE A 1 138 ? 23.73700 -11.75300 3.68000 1.000 10.00948 138 ILE X O 1
ATOM 2192 N N . PHE A 1 139 ? 22.55900 -11.47200 5.58000 1.000 7.24348 139 PHE X N 1
ATOM 2193 C CA . PHE A 1 139 ? 23.69400 -10.84400 6.23600 1.000 8.13856 139 PHE X CA 1
ATOM 2194 C C . PHE A 1 139 ? 23.70900 -11.16000 7.72100 1.000 7.28216 139 PHE X C 1
ATOM 2195 O O . PHE A 1 139 ? 22.65000 -11.36500 8.32800 1.000 7.41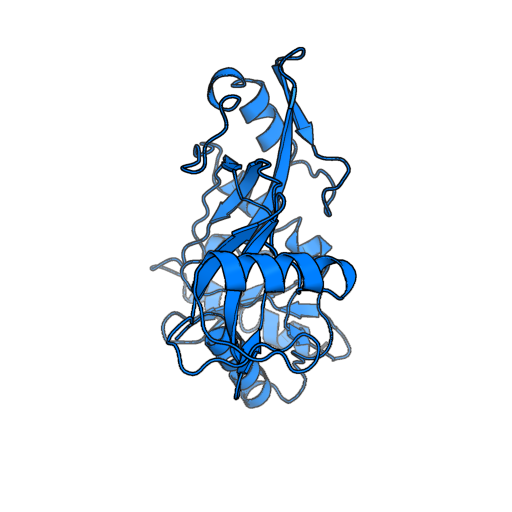047 139 PHE X O 1
ATOM 2212 N N . PRO A 1 140 ? 24.89000 -11.19300 8.33100 1.000 7.57028 140 PRO X N 1
ATOM 2213 C CA . PRO A 1 140 ? 24.98500 -11.45800 9.76700 1.000 8.08249 140 PRO X CA 1
ATOM 2214 C C . PRO A 1 140 ? 24.62800 -10.22900 10.58500 1.000 7.70816 140 PRO X C 1
ATOM 2215 O O . PRO A 1 140 ? 24.84500 -9.08900 10.17000 1.000 7.83739 140 PRO X O 1
ATOM 2226 N N . ILE A 1 141 ? 24.08900 -10.48400 11.78100 1.000 7.86864 141 ILE X N 1
ATOM 2227 C CA . ILE A 1 141 ? 23.61100 -9.41100 12.65400 1.000 7.99606 141 ILE X CA 1
ATOM 2228 C C . ILE A 1 141 ? 24.69200 -8.37200 12.92400 1.000 8.16805 141 ILE X C 1
ATOM 2229 O O . ILE A 1 141 ? 24.39500 -7.17900 13.05400 1.000 8.24226 141 ILE X O 1
ATOM 2245 N N . GLU A 1 142 ? 25.95800 -8.79100 12.99300 1.000 8.40757 142 GLU X N 1
ATOM 2246 C CA . GLU A 1 142 ? 27.02400 -7.84600 13.30900 1.000 9.42316 142 GLU X CA 1
ATOM 2247 C C . GLU A 1 142 ? 27.20600 -6.76700 12.24600 1.000 8.65383 142 GLU X C 1
ATOM 2248 O O . GLU A 1 142 ? 27.87000 -5.76300 12.52700 1.000 9.29017 142 GLU X O 1
ATOM 2260 N N . HIS A 1 143 ? 26.63900 -6.93200 11.04800 1.000 8.00970 143 HIS X N 1
ATOM 2261 C CA . HIS A 1 143 ? 26.77800 -5.95000 9.97800 1.000 8.54790 143 HIS X CA 1
ATOM 2262 C C . HIS A 1 143 ? 25.47100 -5.23500 9.65500 1.000 8.65338 143 HIS X C 1
ATOM 2263 O O . HIS A 1 143 ? 25.34100 -4.64400 8.57900 1.000 9.34729 143 HIS X O 1
ATOM 2278 N N . PHE A 1 144 ? 24.52700 -5.23900 10.59700 1.000 8.17003 144 PHE X N 1
ATOM 2279 C CA . PHE A 1 144 ? 23.18700 -4.70700 10.36300 1.000 8.35685 144 PHE X CA 1
ATOM 2280 C C . PHE A 1 144 ? 23.20400 -3.30700 9.76100 1.000 8.18746 144 PHE X C 1
ATOM 2281 O O . PHE A 1 144 ? 22.41200 -3.00600 8.86000 1.000 8.72072 144 PHE X O 1
ATOM 2298 N N . GLU A 1 145 ? 24.07900 -2.43000 10.25800 1.000 9.17066 145 GLU X N 1
ATOM 2299 C CA . GLU A 1 145 ? 24.02600 -1.02800 9.85800 1.000 10.11326 145 GLU X CA 1
ATOM 2300 C C . GLU A 1 145 ? 24.37100 -0.82100 8.38900 1.000 9.42464 145 GLU X C 1
ATOM 2301 O O . GLU A 1 145 ? 24.06100 0.24000 7.83700 1.000 10.83446 145 GLU X O 1
ATOM 2314 N N . HIS A 1 146 ? 25.01600 -1.79500 7.75000 1.000 8.70968 146 HIS X N 1
ATOM 2315 C CA . HIS A 1 146 ? 25.34300 -1.67600 6.33700 1.000 9.43216 146 HIS X CA 1
ATOM 2316 C C . HIS A 1 146 ? 24.14700 -1.93100 5.43400 1.000 8.32808 146 HIS X C 1
ATOM 2317 O O . HIS A 1 146 ? 24.24500 -1.70200 4.22300 1.000 10.18548 146 HIS X O 1
ATOM 2332 N N . TYR A 1 147 ? 23.03000 -2.38000 5.99000 1.000 8.17636 147 TYR X N 1
ATOM 2333 C CA . TYR A 1 147 ? 21.86800 -2.78200 5.21200 1.000 8.27069 147 TYR X CA 1
ATOM 2334 C C . TYR A 1 147 ? 20.62700 -1.95900 5.49600 1.000 8.45233 147 TYR X C 1
ATOM 2335 O O . TYR A 1 147 ? 19.84700 -1.70900 4.57600 1.000 9.03380 147 TYR X O 1
ATOM 2353 N N . PHE A 1 148 ? 20.41300 -1.53800 6.74100 1.000 8.54951 148 PHE X N 1
ATOM 2354 C CA . PHE A 1 148 ? 19.18400 -0.86400 7.12500 1.000 8.20690 148 PHE X CA 1
ATOM 2355 C C . PHE A 1 148 ? 19.47900 0.47100 7.78500 1.000 8.43895 148 PHE X C 1
ATOM 2356 O O . PHE A 1 148 ? 20.38400 0.58000 8.61800 1.000 10.08157 148 PHE X O 1
ATOM 2373 N N . ASN A 1 149 ? 18.70800 1.48100 7.39700 1.000 8.23824 149 ASN X N 1
ATOM 2374 C CA . ASN A 1 149 ? 18.56300 2.68600 8.19600 1.000 9.02692 149 ASN X CA 1
ATOM 2375 C C . ASN A 1 149 ? 17.59900 2.39700 9.33900 1.000 8.85470 149 ASN X C 1
ATOM 2376 O O . ASN A 1 149 ? 16.64900 1.62500 9.18800 1.000 9.74606 149 ASN X O 1
ATOM 2387 N N . VAL A 1 150 ? 17.85100 3.01500 10.49100 1.000 8.21122 150 VAL X N 1
ATOM 2388 C CA . VAL A 1 150 ? 17.08500 2.74300 11.70100 1.000 8.41061 150 VAL X CA 1
ATOM 2389 C C . VAL A 1 150 ? 16.61900 4.05000 12.32000 1.000 9.05628 150 VAL X C 1
ATOM 2390 O O . VAL A 1 150 ? 17.36800 5.03200 12.36300 1.000 10.14617 150 VAL X O 1
ATOM 2403 N N . SER A 1 151 ? 15.37900 4.05800 12.80100 1.000 8.89720 151 SER X N 1
ATOM 2404 C CA . SER A 1 151 ? 14.85700 5.13200 13.62900 1.000 9.63749 151 SER X CA 1
ATOM 2405 C C . SER A 1 151 ? 14.12500 4.51900 14.81600 1.000 8.67755 151 SER X C 1
ATOM 2406 O O . SER A 1 151 ? 13.84300 3.31700 14.85500 1.000 9.19344 151 SER X O 1
ATOM 2414 N N . CYS A 1 152 ? 13.81400 5.36500 15.79100 1.000 8.63892 152 CYS X N 1
ATOM 2415 C CA . CYS A 1 152 ? 13.27300 4.90900 17.06200 1.000 9.12484 152 CYS X CA 1
ATOM 2416 C C . CYS A 1 152 ? 12.22500 5.90100 17.53400 1.000 8.67401 152 CYS X C 1
ATOM 2417 O O . CYS A 1 152 ? 12.46800 7.10900 17.52500 1.000 9.83748 152 CYS X O 1
ATOM 2425 N N . THR A 1 153 ? 11.06100 5.39300 17.93500 1.000 8.43185 153 THR X N 1
ATOM 2426 C CA A THR A 1 153 ? 9.95800 6.21900 18.40200 0.310 8.80329 153 THR X CA 1
ATOM 2427 C CA B THR A 1 153 ? 9.99700 6.24600 18.43600 0.690 8.76564 153 THR X CA 1
ATOM 2428 C C . THR A 1 153 ? 9.39100 5.63000 19.68700 1.000 8.12709 153 THR X C 1
ATOM 2429 O O . THR A 1 153 ? 9.51700 4.43200 19.94900 1.000 9.13063 153 THR X O 1
ATOM 2449 N N . TYR A 1 154 ? 8.75000 6.48700 20.47600 1.000 8.16188 154 TYR X N 1
ATOM 2450 C CA . TYR A 1 154 ? 8.00100 6.08700 21.66000 1.000 8.09282 154 TYR X CA 1
ATOM 2451 C C . TYR A 1 154 ? 6.53300 6.35700 21.35900 1.000 8.39794 154 TYR X C 1
ATOM 2452 O O . TYR A 1 154 ? 6.14600 7.51100 21.14800 1.000 9.14145 154 TYR X O 1
ATOM 2470 N N . ARG A 1 155 ? 5.72600 5.29900 21.30300 1.000 8.26261 155 ARG X N 1
ATOM 2471 C CA . ARG A 1 155 ? 4.33100 5.45700 20.92200 1.000 8.51239 155 ARG X CA 1
ATOM 2472 C C . ARG A 1 155 ? 3.46100 4.45500 21.66000 1.000 8.90660 155 ARG X C 1
ATOM 2473 O O . ARG A 1 155 ? 3.90000 3.35500 22.00300 1.000 8.48830 155 ARG X O 1
ATOM 2494 N N . ILE A 1 156 ? 2.21200 4.86000 21.89400 1.000 9.69191 156 ILE X N 1
ATOM 2495 C CA . ILE A 1 156 ? 1.19600 3.93100 22.36300 1.000 10.00024 156 ILE X CA 1
ATOM 2496 C C . ILE A 1 156 ? 0.98900 2.86800 21.30200 1.000 9.81089 156 ILE X C 1
ATOM 2497 O O . ILE A 1 156 ? 0.73800 3.18000 20.13200 1.000 12.91029 156 ILE X O 1
ATOM 2513 N N . LYS A 1 157 ? 1.08100 1.60400 21.69900 1.000 9.56776 157 LYS X N 1
ATOM 2514 C CA . LYS A 1 157 ? 0.67500 0.50400 20.82800 1.000 9.34505 157 LYS X CA 1
ATOM 2515 C C . LYS A 1 157 ? -0.27800 -0.38600 21.61700 1.000 9.29558 157 LYS X C 1
ATOM 2516 O O . LYS A 1 157 ? 0.14000 -1.13200 22.50800 1.000 9.07216 157 LYS X O 1
ATOM 2535 N N . LYS A 1 158 ? -1.56200 -0.27400 21.29200 1.000 9.43111 158 LYS X N 1
ATOM 2536 C CA . LYS A 1 158 ? -2.58600 -1.10200 21.90500 1.000 9.87634 158 LYS X CA 1
ATOM 2537 C C . LYS A 1 158 ? -2.18000 -2.56800 21.85000 1.000 9.64789 158 LYS X C 1
ATOM 2538 O O . LYS A 1 158 ? -1.63300 -3.03900 20.85000 1.000 9.92981 158 LYS X O 1
ATOM 2557 N N . SER A 1 159 ? -2.45100 -3.29000 22.93500 1.000 9.73533 159 SER X N 1
ATOM 2558 C CA . SER A 1 159 ? -2.17400 -4.71700 22.96100 1.000 10.00774 159 SER X CA 1
ATOM 2559 C C . SER A 1 159 ? -3.13100 -5.45700 22.02900 1.000 9.75438 159 SER X C 1
ATOM 2560 O O . SER A 1 159 ? -4.09800 -4.89800 21.50300 1.000 10.79501 159 SER X O 1
ATOM 2568 N N . GLY A 1 160 ? -2.84500 -6.74200 21.82200 1.000 10.19377 160 GLY X N 1
ATOM 2569 C CA . GLY A 1 160 ? -3.51700 -7.51500 20.80300 1.000 10.42203 160 GLY X CA 1
ATOM 2570 C C . GLY A 1 160 ? -4.81100 -8.15000 21.27400 1.000 10.92533 160 GLY X C 1
ATOM 2571 O O . GLY A 1 160 ? -5.25400 -7.99700 22.41000 1.000 11.80780 160 GLY X O 1
ATOM 2575 N N . SER A 1 161 ? -5.41000 -8.90600 20.36200 1.000 11.19774 161 SER X N 1
ATOM 2576 C CA . SER A 1 161 ? -6.72300 -9.48400 20.56700 1.000 11.70137 161 SER X CA 1
ATOM 2577 C C . SER A 1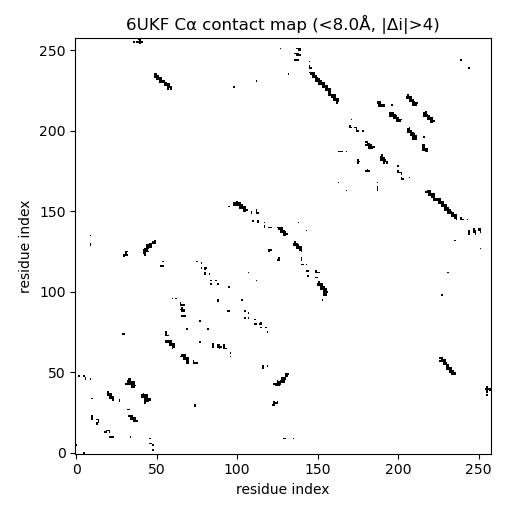 161 ? -6.60200 -10.87600 21.17900 1.000 11.98785 161 SER X C 1
ATOM 2578 O O . SER A 1 161 ? -5.50800 -11.40800 21.38100 1.000 12.99814 161 SER X O 1
ATOM 2586 N N . ARG A 1 162 ? -7.75200 -11.47300 21.47900 1.000 12.90936 162 ARG X N 1
ATOM 2587 C CA . ARG A 1 162 ? -7.82800 -12.86300 21.90200 1.000 14.19812 162 ARG X CA 1
ATOM 2588 C C . ARG A 1 162 ? -9.05800 -13.48900 21.26200 1.000 14.07453 162 ARG X C 1
ATOM 2589 O O . ARG A 1 162 ? -10.00600 -12.79700 20.88300 1.000 13.28513 162 ARG X O 1
ATOM 2610 N N . HIS A 1 163 ? -9.03000 -14.81000 21.12400 1.000 16.40573 163 HIS X N 1
ATOM 2611 C CA . HIS A 1 163 ? -10.16200 -15.50400 20.52900 1.000 17.64430 163 HIS X CA 1
ATOM 2612 C C . HIS A 1 163 ? -11.39000 -15.36200 21.41400 1.000 16.44816 163 HIS X C 1
ATOM 2613 O O . HIS A 1 163 ? -11.29600 -15.38000 22.64400 1.000 17.61870 163 HIS X O 1
ATOM 2628 N N . LEU A 1 164 ? -12.55200 -15.23000 20.78100 1.000 16.75327 164 LEU X N 1
ATOM 2629 C CA . LEU A 1 164 ? -13.80000 -15.40800 21.50500 1.000 16.83397 164 LEU X CA 1
ATOM 2630 C C . LEU A 1 164 ? -13.75200 -16.73000 22.25800 1.000 17.35389 164 LEU X C 1
ATOM 2631 O O . LEU A 1 164 ? -13.26200 -17.73700 21.74200 1.000 19.27389 164 LEU X O 1
ATOM 2647 N N . ASN A 1 165 ? -14.25400 -16.72100 23.48900 1.000 19.95744 165 ASN X N 1
ATOM 2648 C CA . ASN A 1 165 ? -14.25000 -17.90200 24.33800 1.000 20.83333 165 ASN X CA 1
ATOM 2649 C C . ASN A 1 165 ? -15.65900 -18.16500 24.85200 1.000 21.92244 165 ASN X C 1
ATOM 2650 O O . ASN A 1 165 ? -16.56800 -17.34400 24.69700 1.000 21.62136 165 ASN X O 1
ATOM 2661 N N . SER A 1 166 ? -15.83300 -19.33700 25.46700 1.000 23.87628 166 SER X N 1
ATOM 2662 C CA . SER A 1 166 ? -17.15500 -19.73500 25.94000 1.000 25.49785 166 SER X CA 1
ATOM 2663 C C . SER A 1 166 ? -17.70200 -18.73900 26.95300 1.000 26.33645 166 SER X C 1
ATOM 2664 O O . SER A 1 166 ? -18.89200 -18.40300 26.92400 1.000 27.10110 166 SER X O 1
ATOM 2672 N N . LYS A 1 167 ? -16.85100 -18.25800 27.86200 1.000 25.40167 167 LYS X N 1
ATOM 2673 C CA . LYS A 1 167 ? -17.31100 -17.30000 28.86100 1.000 26.05100 167 LYS X CA 1
ATOM 2674 C C . LYS A 1 167 ? -17.87500 -16.04100 28.21400 1.000 24.76444 167 LYS X C 1
ATOM 2675 O O . LYS A 1 167 ? -18.81700 -15.44200 28.74500 1.000 27.57867 167 LYS X O 1
ATOM 2681 N N . SER A 1 168 ? -17.32700 -15.63000 27.07100 1.000 21.67375 168 SER X N 1
ATOM 2682 C CA . SER A 1 168 ? -17.76200 -14.41300 26.40000 1.000 21.59484 168 SER X CA 1
ATOM 2683 C C . SER A 1 168 ? -18.84500 -14.65600 25.35900 1.000 19.78769 168 SER X C 1
ATOM 2684 O O . SER A 1 168 ? -19.38200 -13.68800 24.81100 1.000 19.40487 168 SER X O 1
ATOM 2692 N N . LEU A 1 169 ? -19.17600 -15.91500 25.07300 1.000 19.55677 169 LEU X N 1
ATOM 2693 C CA . LEU A 1 169 ? -20.13400 -16.20700 24.00800 1.000 20.08904 169 LEU X CA 1
ATOM 2694 C C . LEU A 1 169 ? -21.49600 -15.57100 24.25300 1.000 20.94218 169 LEU X C 1
ATOM 2695 O O . LEU A 1 169 ? -22.05500 -14.98100 23.31200 1.000 20.96047 169 LEU X O 1
ATOM 2711 N N . PRO A 1 170 ? -22.08700 -15.64900 25.45000 1.000 23.18132 170 PRO X N 1
ATOM 2712 C CA . PRO A 1 170 ? -23.36600 -14.94800 25.66900 1.000 24.53952 170 PRO X CA 1
ATOM 2713 C C . PRO A 1 170 ? -23.30200 -13.45900 25.37000 1.000 22.97202 170 PRO X C 1
ATOM 2714 O O . PRO A 1 170 ? -24.20100 -12.92500 24.70700 1.000 23.94767 170 PRO X O 1
ATOM 2725 N N . ASP A 1 171 ? -22.26500 -12.76600 25.84900 1.000 22.51417 171 ASP X N 1
ATOM 2726 C CA . ASP A 1 171 ? -22.14700 -11.34200 25.55300 1.000 22.17868 171 ASP X CA 1
ATOM 2727 C C . ASP A 1 171 ? -22.05000 -11.10000 24.05500 1.000 19.70790 171 ASP X C 1
ATOM 2728 O O . ASP A 1 171 ? -22.60100 -10.12000 23.54100 1.000 19.81877 171 ASP X O 1
ATOM 2737 N N . PHE A 1 172 ? -21.35000 -11.97700 23.33300 1.000 17.14843 172 PHE X N 1
ATOM 2738 C CA . PHE A 1 172 ? -21.21600 -11.77700 21.89600 1.000 16.00998 172 PHE X CA 1
ATOM 2739 C C . PHE A 1 172 ? -22.54500 -11.99300 21.18100 1.000 14.65658 172 PHE X C 1
ATOM 2740 O O . PHE A 1 172 ? -22.91800 -11.20900 20.30200 1.000 15.48398 172 PHE X O 1
ATOM 2757 N N . LYS A 1 173 ? -23.26500 -13.06400 21.52600 1.000 15.97352 173 LYS X N 1
ATOM 2758 C CA . LYS A 1 173 ? -24.58800 -13.27000 20.94700 1.000 16.66540 173 LYS X CA 1
ATOM 2759 C C . LYS A 1 173 ? -25.50000 -12.08500 21.23600 1.000 15.84279 173 LYS X C 1
ATOM 2760 O O . LYS A 1 173 ? -26.27900 -11.66700 20.37200 1.000 16.14195 173 LYS X O 1
ATOM 2779 N N . GLN A 1 174 ? -25.41800 -11.53100 22.44700 1.000 15.93529 174 GLN X N 1
ATOM 2780 C CA . GLN A 1 174 ? -26.25200 -10.38200 22.78800 1.000 15.94157 174 GLN X CA 1
ATOM 2781 C C . GLN A 1 174 ? -25.81200 -9.13300 22.03200 1.000 16.65892 174 GLN X C 1
ATOM 2782 O O . GLN A 1 174 ? -26.65300 -8.31000 21.65200 1.000 18.13967 174 GLN X O 1
ATOM 2796 N N . ALA A 1 175 ? -24.50800 -8.98500 21.78300 1.000 15.71797 175 ALA X N 1
ATOM 2797 C CA . ALA A 1 175 ? -24.04000 -7.87300 20.95900 1.000 16.03478 175 ALA X CA 1
ATOM 2798 C C . ALA A 1 175 ? -24.55100 -7.99700 19.52600 1.000 16.00669 175 ALA X C 1
ATOM 2799 O O . ALA A 1 175 ? -24.96100 -7.00100 18.91800 1.000 17.14878 175 ALA X O 1
ATOM 2806 N N . LEU A 1 176 ? -24.53500 -9.21200 18.96900 1.000 15.82705 176 LEU X N 1
ATOM 2807 C CA . LEU A 1 176 ? -25.08400 -9.42000 17.63200 1.000 15.23192 176 LEU X CA 1
ATOM 2808 C C . LEU A 1 176 ? -26.56400 -9.06900 17.59800 1.000 15.70960 176 LEU X C 1
ATOM 2809 O O . LEU A 1 176 ? -27.04100 -8.41100 16.66500 1.000 18.43234 176 LEU X O 1
ATOM 2825 N N . ASP A 1 177 ? -27.30600 -9.51400 18.61000 1.000 15.45300 177 ASP X N 1
ATOM 2826 C CA . ASP A 1 177 ? -28.72400 -9.19600 18.70100 1.000 15.83303 177 ASP X CA 1
ATOM 2827 C C . ASP A 1 177 ? -28.94400 -7.68800 18.72200 1.000 16.81929 177 ASP X C 1
ATOM 2828 O O . ASP A 1 177 ? -29.79600 -7.16100 17.99700 1.000 17.67616 177 ASP X O 1
ATOM 2838 N N . LYS A 1 178 ? -28.16700 -6.97400 19.54100 1.000 18.38322 178 LYS X N 1
ATOM 2839 C CA . LYS A 1 178 ? -28.31000 -5.52500 19.63500 1.000 18.38479 178 LYS X CA 1
ATOM 2840 C C . LYS A 1 178 ? -28.04500 -4.85000 18.29500 1.000 17.99518 178 LYS X C 1
ATOM 2841 O O . LYS A 1 178 ? -28.73300 -3.88900 17.92900 1.000 20.89683 178 LYS X O 1
ATOM 2848 N N . LYS A 1 179 ? -27.05000 -5.33300 17.55100 1.000 19.28982 179 LYS X N 1
ATOM 2849 C CA . LYS A 1 179 ? -26.66900 -4.70600 16.29200 1.000 19.90302 179 LYS X CA 1
ATOM 2850 C C . LYS A 1 179 ? -27.56900 -5.10700 15.13100 1.000 20.72643 179 LYS X C 1
ATOM 2851 O O . LYS A 1 179 ? -27.41900 -4.55600 14.03500 1.000 22.05892 179 LYS X O 1
ATOM 2855 N N . GLY A 1 180 ? -28.49200 -6.04100 15.34000 1.000 18.90900 180 GLY X N 1
ATOM 2856 C CA . GLY A 1 180 ? -29.39600 -6.44300 14.28100 1.000 18.79483 180 GLY X CA 1
ATOM 2857 C C . GLY A 1 180 ? -28.76700 -7.29500 13.20400 1.000 17.90411 180 GLY X C 1
ATOM 2858 O O . GLY A 1 180 ? -29.24100 -7.28400 12.06400 1.000 19.24251 180 GLY X O 1
ATOM 2862 N N . ILE A 1 181 ? -27.71700 -8.04300 13.53200 1.000 18.61577 181 ILE X N 1
ATOM 2863 C CA . ILE A 1 181 ? -27.05000 -8.91200 12.56900 1.000 18.93911 181 ILE X CA 1
ATOM 2864 C C . ILE A 1 181 ? -27.68900 -10.29200 12.62800 1.000 18.03419 181 ILE X C 1
ATOM 2865 O O . ILE A 1 181 ? -27.82900 -10.87800 13.70800 1.000 21.29034 181 ILE X O 1
ATOM 2881 N N . SER A 1 182 ? -28.08300 -10.81000 11.46600 1.000 19.04578 182 SER X N 1
ATOM 2882 C CA . SER A 1 182 ? -28.61600 -12.16200 11.37700 1.000 17.92645 182 SER X CA 1
ATOM 2883 C C . SER A 1 182 ? -27.46300 -13.15300 11.41600 1.000 18.31210 182 SER X C 1
ATOM 2884 O O . SER A 1 182 ? -26.46100 -12.97900 10.71400 1.000 20.70261 182 SER X O 1
ATOM 2892 N N . TYR A 1 183 ? -27.59500 -14.19100 12.23600 1.000 18.46878 183 TYR X N 1
ATOM 2893 C CA . TYR A 1 183 ? -26.46800 -15.09100 12.41400 1.000 20.22675 183 TYR X CA 1
ATOM 2894 C C . TYR A 1 183 ? -26.92000 -16.42600 12.98000 1.000 20.15685 183 TYR X C 1
ATOM 2895 O O . TYR A 1 183 ? -28.03700 -16.58000 13.47900 1.000 22.15477 183 TYR X O 1
ATOM 2913 N N . THR A 1 184 ? -26.00200 -17.38600 12.90000 1.000 22.30397 184 THR X N 1
ATOM 2914 C CA . THR A 1 184 ? -26.07400 -18.66100 13.58900 1.000 23.17738 184 THR X CA 1
ATOM 2915 C C . THR A 1 184 ? -24.67600 -18.95700 14.10800 1.000 24.72888 184 THR X C 1
ATOM 2916 O O . THR A 1 184 ? -23.69000 -18.69100 13.41500 1.000 27.19074 184 THR X O 1
ATOM 2927 N N . MET A 1 185 ? -24.58400 -19.49400 15.32200 1.000 25.50671 185 MET X N 1
ATOM 2928 C CA A MET A 1 185 ? -23.30800 -19.87900 15.91300 0.600 25.01324 185 MET X CA 1
ATOM 2929 C CA B MET A 1 185 ? -23.30700 -19.87500 15.90500 0.400 26.13930 185 MET X CA 1
ATOM 2930 C C . MET A 1 185 ? -23.18300 -21.39400 15.90400 1.000 27.16396 185 MET X C 1
ATOM 2931 O O . MET A 1 185 ? -24.12800 -22.10200 16.27000 1.000 29.39486 185 MET X O 1
ATOM 2956 N N . ARG A 1 186 ? -22.01800 -21.88200 15.49400 1.000 28.25697 186 ARG X N 1
ATOM 2957 C CA . ARG A 1 186 ? -21.66300 -23.29500 15.56700 1.000 28.76373 186 ARG X CA 1
ATOM 2958 C C . ARG A 1 186 ? -20.48800 -23.35300 16.53900 1.000 28.92719 186 ARG X C 1
ATOM 2959 O O . ARG A 1 186 ? -19.33500 -23.16000 16.14600 1.000 27.86780 186 ARG X O 1
ATOM 2963 N N . GLY A 1 187 ? -20.78300 -23.60300 17.81100 1.000 28.51247 187 GLY X N 1
ATOM 2964 C CA . GLY A 1 187 ? -19.76100 -23.42700 18.82800 1.000 27.21287 187 GLY X CA 1
ATOM 2965 C C . GLY A 1 187 ? -19.36500 -21.96500 18.90200 1.000 25.54135 187 GLY X C 1
ATOM 2966 O O . GLY A 1 187 ? -20.21000 -21.07500 19.04800 1.000 26.82185 187 GLY X O 1
ATOM 2970 N N . LEU A 1 188 ? -18.06500 -21.70400 18.79400 1.000 24.85744 188 LEU X N 1
ATOM 2971 C CA . LEU A 1 188 ? -17.54600 -20.34400 18.78300 1.000 22.96050 188 LEU X CA 1
ATOM 2972 C C . LEU A 1 188 ? -17.41600 -19.77200 17.37800 1.000 22.46847 188 LEU X C 1
ATOM 2973 O O . LEU A 1 188 ? -17.00900 -18.61400 17.23300 1.000 23.88819 188 LEU X O 1
ATOM 2989 N N . GLU A 1 189 ? -17.75000 -20.54700 16.34900 1.000 23.92096 189 GLU X N 1
ATOM 2990 C CA . GLU A 1 189 ? -17.70200 -20.07600 14.97300 1.000 24.61859 189 GLU X CA 1
ATOM 2991 C C . GLU A 1 189 ? -19.00400 -19.36700 14.62800 1.000 22.08587 189 GLU X C 1
ATOM 2992 O O . GLU A 1 189 ? -20.09300 -19.82600 14.98500 1.000 24.43602 189 GLU X O 1
ATOM 2996 N N . LEU A 1 190 ? -18.88200 -18.24600 13.92900 1.000 20.13571 190 LEU X N 1
ATOM 2997 C CA . LEU A 1 190 ? -20.01800 -17.41100 13.57100 1.000 18.18303 190 LEU X CA 1
ATOM 2998 C C . LEU A 1 190 ? -20.36700 -17.62300 12.10600 1.000 17.67585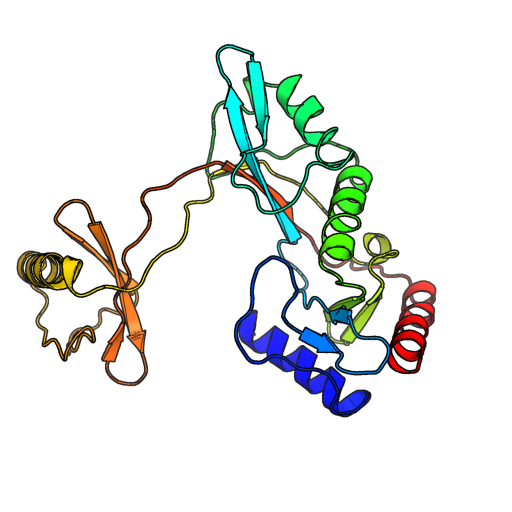 190 LEU X C 1
ATOM 2999 O O . LEU A 1 190 ? -19.48300 -17.65600 11.24500 1.000 20.48602 190 LEU X O 1
ATOM 3015 N N . HIS A 1 191 ? -21.66000 -17.76900 11.83100 1.000 15.97959 191 HIS X N 1
ATOM 3016 C CA . HIS A 1 191 ? -22.16800 -17.91600 10.47500 1.000 16.69829 191 HIS X CA 1
ATOM 3017 C C . HIS A 1 191 ? -23.20000 -16.83100 10.21700 1.000 15.04016 191 HIS X C 1
ATOM 3018 O O . HIS A 1 191 ? -24.07300 -16.58600 11.05700 1.000 18.05230 191 HIS X O 1
ATOM 3033 N N . SER A 1 192 ? -23.08600 -16.17600 9.06600 1.000 16.51705 192 SER X N 1
ATOM 3034 C CA . SER A 1 192 ? -24.02400 -15.13100 8.68900 1.000 16.21483 192 SER X CA 1
ATOM 3035 C C . SER A 1 192 ? -23.94400 -14.92500 7.18600 1.000 16.53279 192 SER X C 1
ATOM 3036 O O . SER A 1 192 ? -22.86100 -15.00000 6.60100 1.000 19.30619 192 SER X O 1
ATOM 3044 N N . ASP A 1 193 ? -25.09600 -14.67200 6.57200 1.000 15.79170 193 ASP X N 1
ATOM 3045 C CA . ASP A 1 193 ? -25.15600 -14.28400 5.17100 1.000 17.81716 193 ASP X CA 1
ATOM 3046 C C . ASP A 1 193 ? -24.97900 -12.78500 4.97600 1.000 16.42574 193 ASP X C 1
ATOM 3047 O O . ASP A 1 193 ? -25.03900 -12.31200 3.83700 1.000 18.13983 193 ASP X O 1
ATOM 3056 N N . GLU A 1 194 ? -24.77500 -12.03200 6.05300 1.000 13.99841 194 GLU X N 1
ATOM 3057 C CA . GLU A 1 194 ? -24.40000 -10.63400 5.93900 1.000 14.16533 194 GLU X CA 1
ATOM 3058 C C . GLU A 1 194 ? -22.89500 -10.52300 5.70900 1.000 13.83736 194 GLU X C 1
ATOM 3059 O O . GLU A 1 194 ? -22.12500 -11.44400 5.99400 1.000 14.94829 194 GLU X O 1
ATOM 3072 N N . ASN A 1 195 ? -22.48200 -9.37900 5.16600 1.000 13.38541 195 ASN X N 1
ATOM 3073 C CA . ASN A 1 195 ? -21.07600 -9.12000 4.86000 1.000 13.79326 195 ASN X CA 1
ATOM 3074 C C . ASN A 1 195 ? -20.47800 -8.41800 6.06900 1.000 15.17293 195 ASN X C 1
ATOM 3075 O O . ASN A 1 195 ? -20.55100 -7.19600 6.20500 1.000 16.86048 195 ASN X O 1
ATOM 3086 N N . ILE A 1 196 ? -19.88000 -9.20100 6.96300 1.000 14.91028 196 ILE X N 1
ATOM 3087 C CA . ILE A 1 196 ? -19.41300 -8.69200 8.24400 1.000 15.08710 196 ILE X CA 1
ATOM 3088 C C . ILE A 1 196 ? -17.91500 -8.92100 8.44400 1.000 16.06245 196 ILE X C 1
ATOM 3089 O O . ILE A 1 196 ? -17.43800 -8.93600 9.57400 1.000 17.24152 196 ILE X O 1
ATOM 3105 N N . HIS A 1 197 ? -17.15900 -9.09200 7.36100 1.000 16.14587 197 HIS X N 1
ATOM 3106 C CA . HIS A 1 197 ? -15.71100 -9.15400 7.49400 1.000 17.59587 197 HIS X CA 1
ATOM 3107 C C . HIS A 1 197 ? -15.18500 -7.82200 8.01200 1.000 16.73141 197 HIS X C 1
ATOM 3108 O O . HIS A 1 197 ? -15.55500 -6.75700 7.50700 1.000 17.15306 197 HIS X O 1
ATOM 3123 N N . ASP A 1 198 ? -14.30800 -7.88700 9.01100 1.000 17.23467 198 ASP X N 1
ATOM 3124 C CA . ASP A 1 198 ? -13.72400 -6.72400 9.67000 1.000 17.94109 198 ASP X CA 1
ATOM 3125 C C . ASP A 1 198 ? -14.74800 -5.92000 10.46000 1.000 18.31476 198 ASP X C 1
ATOM 3126 O O . ASP A 1 198 ? -14.46600 -4.77800 10.84400 1.000 20.38840 198 ASP X O 1
ATOM 3135 N N . LYS A 1 199 ? -15.92900 -6.47500 10.71600 1.000 17.39636 199 LYS X N 1
ATOM 3136 C CA . LYS A 1 199 ? -16.94500 -5.74800 11.46000 1.000 17.25728 199 LYS X CA 1
ATOM 3137 C C . LYS A 1 199 ? -16.56200 -5.67000 12.93200 1.000 16.07990 199 LYS X C 1
ATOM 3138 O O . LYS A 1 199 ? -16.13800 -6.65900 13.53500 1.000 15.71120 199 LYS X O 1
ATOM 3157 N N . ARG A 1 200 ? -16.71900 -4.48300 13.50800 1.000 17.40217 200 ARG X N 1
ATOM 3158 C CA . ARG A 1 200 ? -16.48300 -4.24700 14.92400 1.000 18.82920 200 ARG X CA 1
ATOM 3159 C C . ARG A 1 200 ? -17.81400 -3.97300 15.61000 1.000 18.84721 200 ARG X C 1
ATOM 3160 O O . ARG A 1 200 ? -18.58500 -3.11900 15.16000 1.000 21.12197 200 ARG X O 1
ATOM 3181 N N . ILE A 1 201 ? -18.08400 -4.70600 16.69000 1.000 18.81779 201 ILE X N 1
ATOM 3182 C CA . ILE A 1 201 ? -19.25300 -4.47500 17.52900 1.000 20.10102 201 ILE X CA 1
ATOM 3183 C C . ILE A 1 201 ? -18.82400 -4.64200 18.98000 1.000 20.94509 201 ILE X C 1
ATOM 3184 O O . ILE A 1 201 ? -17.83600 -5.31200 19.28500 1.000 19.71802 201 ILE X O 1
ATOM 3200 N N . SER A 1 202 ? -19.58200 -4.02400 19.88100 1.000 21.73504 202 SER X N 1
ATOM 3201 C CA . SER A 1 202 ? -19.23200 -4.00200 21.29200 1.000 21.95266 202 SER X CA 1
ATOM 3202 C C . SER A 1 202 ? -20.42600 -4.39700 22.14900 1.000 21.85214 202 SER X C 1
ATOM 3203 O O . SER A 1 202 ? -21.58400 -4.24300 21.74800 1.000 23.94259 202 SER X O 1
ATOM 3211 N N . GLY A 1 203 ? -20.12100 -4.91700 23.33600 1.000 25.46322 203 GLY X N 1
ATOM 3212 C CA . GLY A 1 203 ? -21.13300 -5.25800 24.31600 1.000 28.95347 203 GLY X CA 1
ATOM 3213 C C . GLY A 1 203 ? -20.54000 -5.72700 25.62900 1.000 31.02350 203 GLY X C 1
ATOM 3214 O O . GLY A 1 203 ? -19.61800 -6.54800 25.64600 1.000 31.06359 203 GLY X O 1
ATOM 3218 N N . ASP A 1 204 ? -21.06300 -5.21000 26.73900 1.000 33.57200 204 ASP X N 1
ATOM 3219 C CA . ASP A 1 204 ? -20.64400 -5.63500 28.07400 1.000 36.89269 204 ASP X CA 1
ATOM 3220 C C . ASP A 1 204 ? -19.14600 -5.41600 28.28900 1.000 35.94500 204 ASP X C 1
ATOM 3221 O O . ASP A 1 204 ? -18.42800 -6.28000 28.79800 1.000 36.03693 204 ASP X O 1
ATOM 3228 N N . ASP A 1 205 ? -18.67800 -4.23000 27.90300 1.000 35.47708 205 ASP X N 1
ATOM 3229 C CA . ASP A 1 205 ? -17.27500 -3.83900 28.05200 1.000 35.54248 205 ASP X CA 1
ATOM 3230 C C . ASP A 1 205 ? -16.33400 -4.76800 27.28900 1.000 33.00478 205 ASP X C 1
ATOM 3231 O O . ASP A 1 205 ? -15.20400 -5.02100 27.71400 1.000 34.91900 205 ASP X O 1
ATOM 3240 N N . LYS A 1 206 ? -16.78600 -5.27900 26.15000 1.000 28.63052 206 LYS X N 1
ATOM 3241 C CA . LYS A 1 206 ? -15.92000 -6.01300 25.24100 1.000 25.16678 206 LYS X CA 1
ATOM 3242 C C . LYS A 1 206 ? -16.13300 -5.48600 23.83300 1.000 21.89138 206 LYS X C 1
ATOM 3243 O O . LYS A 1 206 ? -17.27400 -5.35300 23.37900 1.000 21.03169 206 LYS X O 1
ATOM 3262 N N . ASP A 1 207 ? -15.03400 -5.16800 23.15800 1.000 20.71667 207 ASP X N 1
ATOM 3263 C CA . ASP A 1 207 ? -15.05300 -4.79400 21.75300 1.000 19.18837 207 ASP X CA 1
ATOM 3264 C C . ASP A 1 207 ? -14.70400 -6.03800 20.94700 1.000 17.10173 207 ASP X C 1
ATOM 3265 O O . ASP A 1 207 ? -13.64200 -6.63700 21.15200 1.000 18.58391 207 ASP X O 1
ATOM 3275 N N . PHE A 1 208 ? -15.60100 -6.43200 20.05200 1.000 16.28077 208 PHE X N 1
ATOM 3276 C CA . PHE A 1 208 ? -15.43100 -7.63600 19.25500 1.000 15.92668 208 PHE X CA 1
ATOM 3277 C C . PHE A 1 208 ? -15.03800 -7.25300 17.83600 1.000 15.27382 208 PHE X C 1
ATOM 3278 O O . PHE A 1 208 ? -15.40400 -6.18600 17.33600 1.000 16.91111 208 PHE X O 1
ATOM 3295 N N . LEU A 1 209 ? -14.27700 -8.13400 17.19600 1.000 13.41370 209 LEU X N 1
ATOM 3296 C CA . LEU A 1 209 ? -13.88700 -7.98000 15.80200 1.000 12.70623 209 LEU X CA 1
ATOM 3297 C C . LEU A 1 209 ? -14.20000 -9.28300 15.08700 1.000 12.22834 209 LEU X C 1
ATOM 3298 O O . LEU A 1 209 ? -13.88400 -10.36300 15.59600 1.000 12.94238 209 LEU X O 1
ATOM 3314 N N . ILE A 1 210 ? -14.81500 -9.18000 13.91300 1.000 12.44277 210 ILE X N 1
ATOM 3315 C CA . ILE A 1 210 ? -15.26500 -10.33400 13.14300 1.000 13.03707 210 ILE X CA 1
ATOM 3316 C C . ILE A 1 210 ? -14.42200 -10.42200 11.87800 1.000 13.85479 210 ILE X C 1
ATOM 3317 O O . ILE A 1 210 ? -14.28000 -9.43300 11.14800 1.000 16.15929 210 ILE X O 1
ATOM 3333 N N . LYS A 1 211 ? -13.85800 -11.60400 11.62700 1.000 15.18863 211 LYS X N 1
ATOM 3334 C CA . LYS A 1 211 ? -12.99700 -11.84500 10.47900 1.000 18.42343 211 LYS X CA 1
ATOM 3335 C C . LYS A 1 211 ? -13.43800 -13.12100 9.78200 1.000 19.68146 211 LYS X C 1
ATOM 3336 O O . LYS A 1 211 ? -13.74300 -14.12600 10.43300 1.000 20.38996 211 LYS X O 1
ATOM 3355 N N . GLU A 1 212 ? -13.44700 -13.07800 8.45400 1.000 21.43051 212 GLU X N 1
ATOM 3356 C CA . GLU A 1 212 ? -13.88100 -14.20900 7.65100 1.000 25.28298 212 GLU X CA 1
ATOM 3357 C C . GLU A 1 212 ? -12.79200 -15.27000 7.60500 1.000 30.05897 212 GLU X C 1
ATOM 3358 O O . GLU A 1 212 ? -11.64800 -14.98900 7.23300 1.000 32.53002 212 GLU X O 1
ATOM 3362 N N . ASN A 1 213 ? -13.15500 -16.48800 7.98300 1.000 32.99177 213 ASN X N 1
ATOM 3363 C CA . ASN A 1 213 ? -12.32400 -17.66600 7.82600 1.000 37.61828 213 ASN X CA 1
ATOM 3364 C C . ASN A 1 213 ? -12.93600 -18.55000 6.73900 1.000 41.48751 213 ASN X C 1
ATOM 3365 O O . ASN A 1 213 ? -13.88600 -18.15200 6.05300 1.000 43.79223 213 ASN X O 1
ATOM 3369 N N . ASN A 1 214 ? -12.39400 -19.76200 6.59800 1.000 43.28458 214 ASN X N 1
ATOM 3370 C CA . ASN A 1 214 ? -12.66000 -20.60700 5.43800 1.000 44.12649 214 ASN X CA 1
ATOM 3371 C C . ASN A 1 214 ? -14.11200 -20.55300 4.97300 1.000 44.74690 214 ASN X C 1
ATOM 3372 O O . ASN A 1 214 ? -14.39800 -20.15300 3.83800 1.000 47.41851 214 ASN X O 1
ATOM 3376 N N . GLY A 1 215 ? -15.04200 -20.94500 5.84000 1.000 41.39413 215 GLY X N 1
ATOM 3377 C CA . GLY A 1 215 ? -16.44700 -20.96200 5.48100 1.000 39.27037 215 GLY X CA 1
ATOM 3378 C C . GLY A 1 215 ? -17.31400 -20.25300 6.49800 1.000 37.26789 215 GLY X C 1
ATOM 3379 O O . GLY A 1 215 ? -18.54600 -20.31500 6.43500 1.000 40.32911 215 GLY X O 1
ATOM 3383 N N . ALA A 1 216 ? -16.67300 -19.56600 7.43700 1.000 32.84918 216 ALA X N 1
ATOM 3384 C CA . ALA A 1 216 ? -17.36700 -18.95400 8.55500 1.000 30.33981 216 ALA X CA 1
ATOM 3385 C C . ALA A 1 216 ? -16.59500 -17.71100 8.97700 1.000 27.50604 216 ALA X C 1
ATOM 3386 O O . ALA A 1 216 ? -15.64100 -17.29200 8.31500 1.000 30.32785 216 ALA X O 1
ATOM 3393 N N . TYR A 1 217 ? -17.01200 -17.12400 10.08900 1.000 22.98209 217 TYR X N 1
ATOM 3394 C CA . TYR A 1 217 ? -16.35600 -15.96300 10.66200 1.000 20.35167 217 TYR X CA 1
ATOM 3395 C C . TYR A 1 217 ? -15.73200 -16.35800 11.99000 1.000 19.71235 217 TYR X C 1
ATOM 3396 O O . TYR A 1 217 ? -16.33600 -17.09900 12.77200 1.000 20.05030 217 TYR X O 1
ATOM 3414 N N . HIS A 1 218 ? -14.51600 -15.88300 12.22800 1.000 18.85876 218 HIS X N 1
ATOM 3415 C CA . HIS A 1 218 ? -13.86100 -16.02400 13.51800 1.000 19.75811 218 HIS X CA 1
ATOM 3416 C C . HIS A 1 218 ? -13.98900 -14.70800 14.26700 1.000 17.32163 218 HIS X C 1
ATOM 3417 O O . HIS A 1 218 ? -13.91600 -13.63100 13.66800 1.000 18.60911 218 HIS X O 1
ATOM 3432 N N . VAL A 1 219 ? -14.19100 -14.80000 15.57600 1.000 14.91881 219 VAL X N 1
ATOM 3433 C CA . VAL A 1 219 ? -14.51400 -13.64800 16.40500 1.000 14.22385 219 VAL X CA 1
ATOM 3434 C C . VAL A 1 219 ? -13.37500 -13.42800 17.38400 1.000 13.18627 219 VAL X C 1
ATOM 3435 O O . VAL A 1 219 ? -12.89800 -14.37800 18.01500 1.000 14.45472 219 VAL X O 1
ATOM 3448 N N . LYS A 1 220 ? -12.94600 -12.17800 17.50800 1.000 12.42972 220 LYS X N 1
ATOM 3449 C CA A LYS A 1 220 ? -11.86500 -11.79500 18.39900 0.430 13.18286 220 LYS X CA 1
ATOM 3450 C CA B LYS A 1 220 ? -11.87300 -11.81100 18.41300 0.570 11.91421 220 LYS X CA 1
ATOM 3451 C C . LYS A 1 220 ? -12.37700 -10.77300 19.40300 1.000 12.97343 220 LYS X C 1
ATOM 3452 O O . LYS A 1 220 ? -13.29300 -9.99900 19.10900 1.000 15.20139 220 LYS X O 1
ATOM 3489 N N . ILE A 1 221 ? -11.77700 -10.77700 20.58800 1.000 12.55780 221 ILE X N 1
ATOM 3490 C CA . ILE A 1 221 ? -12.02300 -9.76600 21.60700 1.000 13.05781 221 ILE X CA 1
ATOM 3491 C C . ILE A 1 221 ? -10.80400 -8.85400 21.61800 1.000 12.96400 221 ILE X C 1
ATOM 3492 O O . ILE A 1 221 ? -9.67600 -9.32200 21.81800 1.000 12.89478 221 ILE X O 1
ATOM 3508 N N . LEU A 1 222 ? -11.02000 -7.56300 21.39600 1.000 13.30856 222 LEU X N 1
ATOM 3509 C CA . LEU A 1 222 ? -9.91400 -6.62200 21.34000 1.000 13.51943 222 LEU X CA 1
ATOM 3510 C C . LEU A 1 222 ? -9.49100 -6.21400 22.74900 1.000 13.91896 222 LEU X C 1
ATOM 3511 O O . LEU A 1 222 ? -10.24500 -6.33800 23.71800 1.000 16.00929 222 LEU X O 1
ATOM 3527 N N . SER A 1 223 ? -8.26400 -5.71700 22.84900 1.000 13.56913 223 SER X N 1
ATOM 3528 C CA . SER A 1 223 ? -7.66100 -5.38500 24.12800 1.000 13.89937 223 SER X CA 1
ATOM 3529 C C . SER A 1 223 ? -8.19600 -4.06100 24.66000 1.000 15.15486 223 SER X C 1
ATOM 3530 O O . SER A 1 223 ? -8.76200 -3.24700 23.92500 1.000 16.26865 223 SER X O 1
ATOM 3538 N N . ASN A 1 224 ? -7.98800 -3.84800 25.95900 1.000 16.40523 224 ASN X N 1
ATOM 3539 C CA . ASN A 1 224 ? -8.20900 -2.55900 26.59800 1.000 18.70919 224 ASN X CA 1
ATOM 3540 C C . ASN A 1 224 ? -6.90500 -1.98400 27.14400 1.000 17.44218 224 ASN X C 1
ATOM 3541 O O . ASN A 1 224 ? -6.94200 -1.02700 27.92500 1.000 20.94706 224 ASN X O 1
ATOM 3552 N N . THR A 1 225 ? -5.75700 -2.54100 26.75200 1.000 15.34068 225 THR X N 1
ATOM 3553 C CA . THR A 1 225 ? -4.45200 -2.11000 27.23800 1.000 14.76326 225 THR X CA 1
ATOM 3554 C C . THR A 1 225 ? -3.79900 -1.21100 26.19300 1.000 13.85237 225 THR X C 1
ATOM 3555 O O . THR A 1 225 ? -3.65900 -1.60300 25.02900 1.000 12.72083 225 THR X O 1
ATOM 3566 N N . PHE A 1 226 ? -3.38300 -0.01900 26.61700 1.000 12.99592 226 PHE X N 1
ATOM 3567 C CA . PHE A 1 226 ? -2.87300 1.02300 25.72800 1.000 13.05650 226 PHE X CA 1
ATOM 3568 C C . PHE A 1 226 ? -1.55000 1.57400 26.24900 1.000 12.63145 226 PHE X C 1
ATOM 3569 O O . PHE A 1 226 ? -1.37700 2.78100 26.42700 1.000 14.93718 226 PHE X O 1
ATOM 3586 N N . ASN A 1 227 ? -0.60500 0.68700 26.54600 1.000 11.12098 227 ASN X N 1
ATOM 3587 C CA . ASN A 1 227 ? 0.69200 1.13400 27.02900 1.000 11.08218 227 ASN X CA 1
ATOM 3588 C C . ASN A 1 227 ? 1.57900 1.57200 25.86300 1.000 9.66162 227 ASN X C 1
ATOM 3589 O O . ASN A 1 227 ? 1.28100 1.33100 24.69100 1.000 10.41256 227 ASN X O 1
ATOM 3600 N N . ALA A 1 228 ? 2.67900 2.24000 26.20200 1.000 9.71861 228 ALA X N 1
ATOM 3601 C CA . ALA A 1 228 ? 3.56900 2.84800 25.22600 1.000 9.29134 228 ALA X CA 1
ATOM 3602 C C . ALA A 1 228 ? 4.91300 2.13600 25.23200 1.000 8.66084 228 ALA X C 1
ATOM 3603 O O . ALA A 1 228 ? 5.44100 1.78200 26.29300 1.000 9.69147 228 ALA X O 1
ATOM 3610 N N . ASN A 1 229 ? 5.45200 1.96300 24.03900 1.000 8.33288 229 ASN X N 1
ATOM 3611 C CA . ASN A 1 229 ? 6.72800 1.25200 23.87300 1.000 8.19610 229 ASN X CA 1
ATOM 3612 C C . ASN A 1 229 ? 7.69600 2.04700 23.00800 1.000 8.02638 229 ASN X C 1
ATOM 3613 O O . ASN A 1 229 ? 7.27100 2.74900 22.06900 1.000 8.64090 229 ASN X O 1
ATOM 3624 N N . VAL A 1 230 ? 8.96300 1.97400 23.38200 1.000 7.52751 230 VAL X N 1
ATOM 3625 C CA . VAL A 1 230 ? 10.02600 2.29100 22.44500 1.000 8.12047 230 VAL X CA 1
ATOM 3626 C C . VAL A 1 230 ? 10.02800 1.20400 21.38500 1.000 8.04585 230 VAL X C 1
ATOM 3627 O O . VAL A 1 230 ? 9.98000 0.01200 21.70700 1.000 8.81758 230 VAL X O 1
ATOM 3640 N N . ILE A 1 231 ? 10.04600 1.60000 20.11800 1.000 7.54150 231 ILE X N 1
ATOM 3641 C CA . ILE A 1 231 ? 9.92100 0.63700 19.02800 1.000 7.51897 231 ILE X CA 1
ATOM 3642 C C . ILE A 1 231 ? 10.74600 1.12700 17.84900 1.000 7.64138 231 ILE X C 1
ATOM 3643 O O . ILE A 1 231 ? 10.78300 2.32300 17.54700 1.000 7.81678 231 ILE X O 1
ATOM 3659 N N . PHE A 1 232 ? 11.42300 0.19100 17.19500 1.000 7.35317 232 PHE X N 1
ATOM 3660 C CA . PHE A 1 232 ? 12.39000 0.50100 16.15500 1.000 7.78756 232 PHE X CA 1
ATOM 3661 C C . PHE A 1 232 ? 11.80100 0.24300 14.77900 1.000 7.66257 232 PHE X C 1
ATOM 3662 O O . PHE A 1 232 ? 11.11400 -0.75700 14.56000 1.000 8.27671 232 PHE X O 1
ATOM 3679 N N . SER A 1 233 ? 12.06800 1.16300 13.86000 1.000 8.21743 233 SER X N 1
ATOM 3680 C CA . SER A 1 233 ? 11.68500 1.02600 12.46600 1.000 8.49339 233 SER X CA 1
ATOM 3681 C C . SER A 1 233 ? 12.94300 0.96900 11.61500 1.000 8.13030 233 SER X C 1
ATOM 3682 O O . SER A 1 233 ? 13.93600 1.64400 11.90600 1.000 9.23152 233 SER X O 1
ATOM 3690 N N . ILE A 1 234 ? 12.90100 0.15200 10.57000 1.000 7.87895 234 ILE X N 1
ATOM 3691 C CA . ILE A 1 234 ? 14.04700 -0.03300 9.69600 1.000 7.85947 234 ILE X CA 1
ATOM 3692 C C . ILE A 1 234 ? 13.60300 0.11800 8.25100 1.000 8.41585 234 ILE X C 1
ATOM 3693 O O . ILE A 1 234 ? 12.47600 -0.23000 7.88200 1.000 8.95671 234 ILE X O 1
ATOM 3709 N N . SER A 1 235 ? 14.50000 0.66200 7.43100 1.000 8.14250 235 SER X N 1
ATOM 3710 C CA A SER A 1 235 ? 14.26000 0.83200 6.00600 0.600 8.86035 235 SER X CA 1
ATOM 3711 C CA B SER A 1 235 ? 14.26100 0.83800 6.00500 0.200 8.34372 235 SER X CA 1
ATOM 3712 C CA C SER A 1 235 ? 14.25800 0.82800 6.00500 0.200 8.87458 235 SER X CA 1
ATOM 3713 C C . SER A 1 235 ? 15.50400 0.38000 5.25700 1.000 8.57114 235 SER X C 1
ATOM 3714 O O . SER A 1 235 ? 16.60300 0.87800 5.52200 1.000 9.08142 235 SER X O 1
ATOM 3736 N N . LEU A 1 236 ? 15.32700 -0.55600 4.33100 1.000 8.88873 236 LEU X N 1
ATOM 3737 C CA . LEU A 1 236 ? 16.45200 -1.09400 3.58000 1.000 9.39734 236 LEU X CA 1
ATOM 3738 C C . LEU A 1 236 ? 17.14300 0.01800 2.80000 1.000 9.28934 236 LEU X C 1
ATOM 3739 O O . LEU A 1 236 ? 16.49200 0.83200 2.14100 1.000 12.03898 236 LEU X O 1
ATOM 3755 N N . LYS A 1 237 ? 18.47000 0.05300 2.88400 1.000 9.63852 237 LYS X N 1
ATOM 3756 C CA . LYS A 1 237 ? 19.24500 1.06800 2.18800 1.000 10.54683 237 LYS X CA 1
ATOM 3757 C C . LYS A 1 237 ? 19.20900 0.85100 0.68000 1.000 12.40728 237 LYS X C 1
ATOM 3758 O O . LYS A 1 237 ? 19.14500 -0.27900 0.19000 1.000 14.13333 237 LYS X O 1
ATOM 3777 N N . ASN A 1 238 ? 19.26600 1.96200 -0.05400 1.000 15.55137 238 ASN X N 1
ATOM 3778 C CA . ASN A 1 238 ? 19.36300 1.94200 -1.50400 1.000 18.50528 238 ASN X CA 1
ATOM 3779 C C . ASN A 1 238 ? 20.79600 1.80300 -2.01300 1.000 15.93222 238 ASN X C 1
ATOM 3780 O O . ASN A 1 238 ? 20.98600 1.61900 -3.22000 1.000 20.49841 238 ASN X O 1
ATOM 3791 N N . ASN A 1 239 ? 21.80100 1.89000 -1.13800 1.000 14.39061 239 ASN X N 1
ATOM 3792 C CA . ASN A 1 239 ? 23.20700 2.00400 -1.53400 1.000 13.13346 239 ASN X CA 1
ATOM 3793 C C . ASN A 1 239 ? 24.08000 1.00200 -0.78100 1.000 13.90335 239 ASN X C 1
ATOM 3794 O O . ASN A 1 239 ? 25.12700 1.34100 -0.22300 1.000 18.08756 239 ASN X O 1
ATOM 3805 N N . ILE A 1 240 ? 23.66300 -0.26100 -0.76400 1.000 12.39816 240 ILE X N 1
ATOM 3806 C CA . ILE A 1 240 ? 24.38400 -1.27800 -0.00600 1.000 11.29699 240 ILE X CA 1
ATOM 3807 C C . ILE A 1 240 ? 25.69100 -1.61200 -0.71300 1.000 11.51650 240 ILE X C 1
ATOM 3808 O O . ILE A 1 240 ? 25.71100 -1.87200 -1.92200 1.000 12.50612 240 ILE X O 1
ATOM 3824 N N . SER A 1 241 ? 26.78800 -1.62500 0.04500 1.000 10.82136 241 SER X N 1
ATOM 3825 C CA . SER A 1 241 ? 28.08400 -1.99600 -0.51200 1.000 10.17449 241 SER X CA 1
ATOM 3826 C C . SER A 1 241 ? 28.05000 -3.42300 -1.04200 1.000 9.91557 241 SER X C 1
ATOM 3827 O O . SER A 1 241 ? 27.74700 -4.36400 -0.30200 1.000 10.35091 241 SER X O 1
ATOM 3835 N N . LEU A 1 242 ? 28.39700 -3.59100 -2.31900 1.000 9.25502 242 LEU X N 1
ATOM 3836 C CA . LEU A 1 242 ? 28.45200 -4.93500 -2.88000 1.000 9.26785 242 LEU X CA 1
ATOM 3837 C C . LEU A 1 242 ? 29.60200 -5.74200 -2.29400 1.000 8.85217 242 LEU X C 1
ATOM 3838 O O . LEU A 1 242 ? 29.55000 -6.97600 -2.28300 1.000 9.42027 242 LEU X O 1
ATOM 3854 N N . PHE A 1 243 ? 30.64600 -5.06700 -1.81700 1.000 9.21393 243 PHE X N 1
ATOM 3855 C CA . PHE A 1 243 ? 31.75800 -5.76400 -1.18400 1.000 9.55994 243 PHE X CA 1
ATOM 3856 C C . PHE A 1 243 ? 31.32400 -6.38100 0.13900 1.000 9.46279 243 PHE X C 1
ATOM 3857 O O . PHE A 1 243 ? 31.60400 -7.55500 0.41500 1.000 9.74392 243 PHE X O 1
ATOM 3874 N N . ILE A 1 244 ? 30.62600 -5.60400 0.96800 1.000 9.52299 244 ILE X N 1
ATOM 3875 C CA . ILE A 1 244 ? 30.08200 -6.14100 2.21200 1.000 10.14467 244 ILE X CA 1
ATOM 3876 C C . ILE A 1 244 ? 29.07300 -7.24200 1.91700 1.000 8.61188 244 ILE X C 1
ATOM 3877 O O . ILE A 1 244 ? 29.06500 -8.29400 2.56900 1.000 8.81986 244 ILE X O 1
ATOM 3893 N N . LEU A 1 245 ? 28.20600 -7.01700 0.93100 1.000 8.63956 245 LEU X N 1
ATOM 3894 C CA . LEU A 1 245 ? 27.19800 -8.01000 0.58400 1.000 9.34456 245 LEU X CA 1
ATOM 3895 C C . LEU A 1 245 ? 27.84200 -9.35500 0.27200 1.000 8.66186 245 LEU X C 1
ATOM 3896 O O . LEU A 1 245 ? 27.39900 -10.40100 0.75900 1.000 9.13442 245 LEU X O 1
ATOM 3912 N N . ASN A 1 246 ? 28.90100 -9.34600 -0.53500 1.000 8.62252 246 ASN X N 1
ATOM 3913 C CA . ASN A 1 246 ? 29.51600 -10.60200 -0.94800 1.000 9.59603 246 ASN X CA 1
ATOM 3914 C C . ASN A 1 246 ? 30.19400 -11.30800 0.22000 1.000 9.40813 246 ASN X C 1
ATOM 3915 O O . ASN A 1 246 ? 30.05600 -12.52600 0.37300 1.000 9.90266 246 ASN X O 1
ATOM 3926 N N . GLU A 1 247 ? 30.93800 -10.57700 1.05200 1.000 9.56588 247 GLU X N 1
ATOM 3927 C CA . GLU A 1 247 ? 31.57600 -11.24300 2.18300 1.000 9.14942 247 GLU X CA 1
ATOM 3928 C C . GLU A 1 247 ? 30.53900 -11.75800 3.17300 1.000 8.62540 247 GLU X C 1
ATOM 3929 O O . GLU A 1 247 ? 30.75500 -12.79200 3.81700 1.000 8.62001 247 GLU X O 1
ATOM 3941 N N . ASP A 1 248 ? 29.39700 -11.07400 3.27900 1.000 7.87901 248 ASP X N 1
ATOM 3942 C CA . ASP A 1 248 ? 28.34500 -11.51700 4.18600 1.000 8.16866 248 ASP X CA 1
ATOM 3943 C C . ASP A 1 248 ? 27.65600 -12.77500 3.68300 1.000 7.98589 248 ASP X C 1
ATOM 3944 O O . ASP A 1 248 ? 27.26000 -13.62400 4.49000 1.000 8.42642 248 ASP X O 1
ATOM 3954 N N . ARG A 1 249 ? 27.49900 -12.92300 2.36700 1.000 8.13405 249 ARG X N 1
ATOM 3955 C CA A ARG A 1 249 ? 26.97400 -14.17900 1.84800 0.600 9.16260 249 ARG X CA 1
ATOM 3956 C CA B ARG A 1 249 ? 26.97800 -14.18000 1.84200 0.400 8.98897 249 ARG X CA 1
ATOM 3957 C C . ARG A 1 249 ? 27.92400 -15.32700 2.16800 1.000 8.27620 249 ARG X C 1
ATOM 3958 O O . ARG A 1 249 ? 27.48500 -16.42600 2.52200 1.000 8.65675 249 ARG X O 1
ATOM 3997 N N . LYS A 1 250 ? 29.23300 -15.08500 2.07300 1.000 8.96795 250 LYS X N 1
ATOM 3998 C CA . LYS A 1 250 ? 30.19100 -16.12300 2.43500 1.000 9.43891 250 LYS X CA 1
ATOM 3999 C C . LYS A 1 250 ? 30.13600 -16.43300 3.92400 1.000 7.81901 250 LYS X C 1
ATOM 4000 O O . LYS A 1 250 ? 30.28100 -17.59200 4.32300 1.000 8.91400 250 LYS X O 1
ATOM 4019 N N . ALA A 1 251 ? 29.90500 -15.42000 4.76100 1.000 8.13773 251 ALA X N 1
ATOM 4020 C CA . ALA A 1 251 ? 29.75000 -15.67600 6.18900 1.000 8.34519 251 ALA X CA 1
ATOM 4021 C C . ALA A 1 251 ? 28.56600 -16.59800 6.44900 1.000 7.71065 251 ALA X C 1
ATOM 4022 O O . ALA A 1 251 ? 28.64300 -17.49800 7.29200 1.000 8.03444 251 ALA X O 1
ATOM 4029 N N . PHE A 1 252 ? 27.45700 -16.38100 5.74100 1.000 7.28294 252 PHE X N 1
ATOM 4030 C CA . PHE A 1 252 ? 26.30300 -17.26000 5.89100 1.000 7.32416 252 PHE X CA 1
ATOM 4031 C C . PHE A 1 252 ? 26.63000 -18.67200 5.43000 1.000 7.14301 252 PHE X C 1
ATOM 4032 O O . PHE A 1 252 ? 26.28100 -19.65300 6.09700 1.000 7.74650 252 PHE X O 1
ATOM 4049 N N . GLU A 1 253 ? 27.29600 -18.79000 4.28400 1.000 7.38851 253 GLU X N 1
ATOM 4050 C CA . GLU A 1 253 ? 27.65900 -20.10000 3.76500 1.000 7.87707 253 GLU X CA 1
ATOM 4051 C C . GLU A 1 253 ? 28.61900 -20.82200 4.69400 1.000 8.22157 253 GLU X C 1
ATOM 4052 O O . GLU A 1 253 ? 28.58400 -22.05500 4.78100 1.000 10.05539 253 GLU X O 1
ATOM 4064 N N . ALA A 1 254 ? 29.46600 -20.08300 5.40900 1.000 7.99921 254 ALA X N 1
ATOM 4065 C CA . ALA A 1 254 ? 30.30200 -20.71000 6.42500 1.000 8.37018 254 ALA X CA 1
ATOM 4066 C C . ALA A 1 254 ? 29.45700 -21.18100 7.60100 1.000 8.36521 254 ALA X C 1
ATOM 4067 O O . ALA A 1 254 ? 29.59900 -22.31800 8.06400 1.000 9.45093 254 ALA X O 1
ATOM 4074 N N . ALA A 1 255 ? 28.55400 -20.32200 8.08200 1.000 8.26776 255 ALA X N 1
ATOM 4075 C CA . ALA A 1 255 ? 27.77100 -20.64800 9.27000 1.000 8.72651 255 ALA X CA 1
ATOM 4076 C C . ALA A 1 255 ? 26.97300 -21.93300 9.08400 1.000 9.14408 255 ALA X C 1
ATOM 4077 O O . ALA A 1 255 ? 26.89000 -22.75800 10.00200 1.000 10.23165 255 ALA X O 1
ATOM 4084 N N . ILE A 1 256 ? 26.36300 -22.11700 7.91000 1.000 8.69957 256 ILE X N 1
ATOM 4085 C CA . ILE A 1 256 ? 25.53900 -23.30300 7.68200 1.000 9.29089 256 ILE X CA 1
ATOM 4086 C C . ILE A 1 256 ? 26.36800 -24.53800 7.37800 1.000 10.45010 256 ILE X C 1
ATOM 4087 O O . ILE A 1 256 ? 25.80500 -25.63600 7.26100 1.000 14.57645 256 ILE X O 1
ATOM 4103 N N . SER A 1 257 ? 27.68800 -24.39600 7.25400 1.000 10.18450 257 SER X N 1
ATOM 4104 C CA . SER A 1 257 ? 28.57200 -25.50300 6.93200 1.000 11.97456 257 SER X CA 1
ATOM 4105 C C . SER A 1 257 ? 29.39600 -25.98600 8.11600 1.000 14.79536 257 SER X C 1
ATOM 4106 O O . SER A 1 257 ? 30.04800 -27.03000 8.00800 1.000 19.06764 257 SER X O 1
ATOM 4114 N N . LEU A 1 258 ? 29.38700 -25.26700 9.23400 1.000 16.05646 258 LEU X N 1
ATOM 4115 C CA . LEU A 1 258 ? 30.16200 -25.66100 10.40600 1.000 20.05345 258 LEU X CA 1
ATOM 4116 C C . LEU A 1 258 ? 29.59600 -26.93400 11.03500 1.000 23.40354 258 LEU X C 1
ATOM 4117 O O . LEU A 1 258 ? 28.38100 -27.09000 11.17500 1.000 24.28523 258 LEU X O 1
#

Secondary structure (DSSP, 8-state):
--HHHHHHHHHHHHHHHH-S-EE--S---TTS-SEEE-SSS-EEEEE--SEEEEEEEEEEEETTTTEEEEPTT-SS---HHHHHHHHHHHHTHHHHSS--SS-EE--S-HHHHHHHHHHHHHHTTEEEEEEESSSEEEEEGGGGGGTEEEEEEEEE-----EE--GGGHHHHHHHHHHHT---EEETTEEE-SS--TTEEEE-SS-EEEEEE-SSSEEEEE------EEEEEEEEE-SS--HHHHHHHHHHHHHHTT-

Sequence (258 aa):
MNWKEFEVFCVTYLNKTYGNKFAKKGESDSTTSDILFTGNNPFYIEEAKMPHSSQCGQFVLIPNRAEYKFDYSPKNKSEINPYTQQKIMQFMSENFSEYANLSSTKGKIIPLPESVFVNWIKEEYYKSKSVKFFITSNGDFIIFPIEHFEHYFNVSCTTYRIKKSGSRHLNSKSLPDFKQALDKKGISYTMMRGLELHSDENIHDKRISGDDKDFLIKENNGAYHVKKILSNTFNANVIFSISSSLKNNISLFILNEDRRKAFEAAISL